Protein AF-A0AAD4SHT7-F1 (afdb_monomer_lite)

Structure (mmCIF, N/CA/C/O backbone):
data_AF-A0AAD4SHT7-F1
#
_entry.id   AF-A0AAD4SHT7-F1
#
loop_
_atom_site.group_PDB
_atom_site.id
_atom_site.type_symbol
_atom_site.label_atom_id
_atom_site.label_alt_id
_atom_site.label_comp_id
_atom_site.label_asym_id
_atom_site.label_entity_id
_atom_site.label_seq_id
_atom_site.pdbx_PDB_ins_code
_atom_site.Cartn_x
_atom_site.Cartn_y
_atom_site.Cartn_z
_atom_site.occupancy
_atom_site.B_iso_or_equiv
_atom_site.auth_seq_id
_atom_site.auth_comp_id
_atom_site.auth_asym_id
_atom_site.auth_atom_id
_atom_site.pdbx_PDB_model_num
ATOM 1 N N . MET A 1 1 ? -11.315 -8.810 44.750 1.00 39.34 1 MET A N 1
ATOM 2 C CA . MET A 1 1 ? -10.028 -8.262 44.264 1.00 39.34 1 MET A CA 1
ATOM 3 C C . MET A 1 1 ? -10.083 -8.070 42.751 1.00 39.34 1 MET A C 1
ATOM 5 O O . MET A 1 1 ? -9.411 -8.763 42.006 1.00 39.34 1 MET A O 1
ATOM 9 N N . GLY A 1 2 ? -10.905 -7.132 42.293 1.00 48.38 2 GLY A N 1
ATOM 10 C CA . GLY A 1 2 ? -10.933 -6.658 40.911 1.00 48.38 2 GLY A CA 1
ATOM 11 C C . GLY A 1 2 ? -11.337 -5.190 40.964 1.00 48.38 2 GLY A C 1
ATOM 12 O O . GLY A 1 2 ? -12.221 -4.884 41.760 1.00 48.38 2 GLY A O 1
ATOM 13 N N . SER A 1 3 ? -10.617 -4.312 40.252 1.00 51.31 3 SER A N 1
ATOM 14 C CA . SER A 1 3 ? -11.036 -2.949 39.837 1.00 51.31 3 SER A CA 1
ATOM 15 C C . SER A 1 3 ? -9.845 -2.010 39.543 1.00 51.31 3 SER A C 1
ATOM 17 O O . SER A 1 3 ? -9.963 -1.110 38.723 1.00 51.31 3 SER A O 1
ATOM 19 N N . LEU A 1 4 ? -8.647 -2.236 40.100 1.00 44.72 4 LEU A N 1
ATOM 20 C CA . LEU A 1 4 ? -7.513 -1.321 39.849 1.00 44.72 4 LEU A CA 1
ATOM 21 C C . LEU A 1 4 ? -6.969 -1.376 38.408 1.00 44.72 4 LEU A C 1
ATOM 23 O O . LEU A 1 4 ? -6.531 -0.357 37.891 1.00 44.72 4 LEU A O 1
ATOM 27 N N . GLY A 1 5 ? -7.036 -2.532 37.739 1.00 42.47 5 GLY A N 1
ATOM 28 C CA . GLY A 1 5 ? -6.593 -2.668 36.345 1.00 42.47 5 GLY A CA 1
ATOM 29 C C . GLY A 1 5 ? -7.565 -2.098 35.304 1.00 42.47 5 GLY A C 1
ATOM 30 O O . GLY A 1 5 ? -7.115 -1.678 34.247 1.00 42.47 5 GLY A O 1
ATOM 31 N N . SER A 1 6 ? -8.875 -2.055 35.592 1.00 51.97 6 SER A N 1
ATOM 32 C CA . SER A 1 6 ? -9.892 -1.592 34.630 1.00 51.97 6 SER A CA 1
ATOM 33 C C . SER A 1 6 ? -10.104 -0.077 34.644 1.00 51.97 6 SER A C 1
ATOM 35 O O . SER A 1 6 ? -10.558 0.484 33.655 1.00 51.97 6 SER A O 1
ATOM 37 N N . LEU A 1 7 ? -9.798 0.590 35.762 1.00 48.97 7 LEU A N 1
ATOM 38 C CA . LEU A 1 7 ? -9.876 2.051 35.866 1.00 48.97 7 LEU A CA 1
ATOM 39 C C . LEU A 1 7 ? -8.709 2.720 35.121 1.00 48.97 7 LEU A C 1
ATOM 41 O O . LEU A 1 7 ? -8.927 3.642 34.347 1.00 48.97 7 LEU A O 1
ATOM 45 N N . VAL A 1 8 ? -7.490 2.183 35.264 1.00 56.62 8 VAL A N 1
ATOM 46 C CA . VAL A 1 8 ? -6.286 2.714 34.597 1.00 56.62 8 VAL A CA 1
ATOM 47 C C . VAL A 1 8 ? -6.359 2.575 33.070 1.00 56.62 8 VAL A C 1
ATOM 49 O O . VAL A 1 8 ? -5.859 3.440 32.356 1.00 56.62 8 VAL A O 1
ATOM 52 N N . SER A 1 9 ? -6.991 1.515 32.552 1.00 60.88 9 SER A N 1
ATOM 53 C CA . SER A 1 9 ? -7.184 1.344 31.105 1.00 60.88 9 SER A CA 1
ATOM 54 C C . SER A 1 9 ? -8.209 2.322 30.524 1.00 60.88 9 SER A C 1
ATOM 56 O O . SER A 1 9 ? -8.015 2.799 29.411 1.00 60.88 9 SER A O 1
ATOM 58 N N . CYS A 1 10 ? -9.267 2.649 31.277 1.00 64.12 10 CYS A N 1
ATOM 59 C CA . CYS A 1 10 ? -10.308 3.588 30.845 1.00 64.12 10 CYS A CA 1
ATOM 60 C C . CYS A 1 10 ? -9.739 5.005 30.668 1.00 64.12 10 CYS A C 1
ATOM 62 O O . CYS A 1 10 ? -9.945 5.628 29.629 1.00 64.12 10 CYS A O 1
ATOM 64 N N . ASP A 1 11 ? -8.924 5.461 31.625 1.00 79.56 11 ASP A N 1
ATOM 65 C CA . ASP A 1 11 ? -8.291 6.785 31.571 1.00 79.56 11 ASP A CA 1
ATOM 66 C C . ASP A 1 11 ? -7.314 6.914 30.384 1.00 79.56 11 ASP A C 1
ATOM 68 O O . ASP A 1 11 ? -7.212 7.966 29.755 1.00 79.56 11 ASP A O 1
ATOM 72 N N . GLN A 1 12 ? -6.596 5.839 30.036 1.00 84.88 12 GLN A N 1
ATOM 73 C CA . GLN A 1 12 ? -5.656 5.845 28.908 1.00 84.88 12 GLN A CA 1
ATOM 74 C C . GLN A 1 12 ? -6.358 5.906 27.546 1.00 84.88 12 GLN A C 1
ATOM 76 O O . GLN A 1 12 ? -5.878 6.599 26.646 1.00 84.88 12 GLN A O 1
ATOM 81 N N . GLU A 1 13 ? -7.482 5.203 27.384 1.00 90.44 13 GLU A N 1
ATOM 82 C CA . GLU A 1 13 ? -8.284 5.264 26.157 1.00 90.44 13 GLU A CA 1
ATOM 83 C C . GLU A 1 13 ? -8.915 6.645 25.966 1.00 90.44 13 GLU A C 1
ATOM 85 O O . GLU A 1 13 ? -8.885 7.186 24.860 1.00 90.44 13 GLU A O 1
ATOM 90 N N . GLU A 1 14 ? -9.422 7.256 27.038 1.00 91.50 14 GLU A N 1
ATOM 91 C CA . GLU A 1 14 ? -9.974 8.611 26.988 1.00 91.50 14 GLU A CA 1
ATOM 92 C C . GLU A 1 14 ? -8.910 9.647 26.607 1.00 91.50 14 GLU A C 1
ATOM 94 O O . GLU A 1 14 ? -9.145 10.468 25.717 1.00 91.50 14 GLU A O 1
ATOM 99 N N . VAL A 1 15 ? -7.713 9.570 27.199 1.00 94.31 15 VAL A N 1
ATOM 100 C CA . VAL A 1 15 ? -6.584 10.447 26.845 1.00 94.31 15 VAL A CA 1
ATOM 101 C C . VAL A 1 15 ? -6.160 10.252 25.387 1.00 94.31 15 VAL A C 1
ATOM 103 O O . VAL A 1 15 ? -5.910 11.231 24.682 1.00 94.31 15 VAL A O 1
ATOM 106 N N . LEU A 1 16 ? -6.108 9.008 24.900 1.00 95.75 16 LEU A N 1
ATOM 107 C CA . LEU A 1 16 ? -5.825 8.710 23.495 1.00 95.75 16 LEU A CA 1
ATOM 108 C C . LEU A 1 16 ? -6.863 9.358 22.568 1.00 95.75 16 LEU A C 1
ATOM 110 O O . LEU A 1 16 ? -6.493 10.059 21.625 1.00 95.75 16 LEU A O 1
ATOM 114 N N . ILE A 1 17 ? -8.152 9.149 22.843 1.00 96.50 17 ILE A N 1
ATOM 115 C CA . ILE A 1 17 ? -9.249 9.705 22.043 1.00 96.50 17 ILE A CA 1
ATOM 116 C C . ILE A 1 17 ? -9.194 11.234 22.050 1.00 96.50 17 ILE A C 1
ATOM 118 O O . ILE A 1 17 ? -9.346 11.848 20.992 1.00 96.50 17 ILE A O 1
ATOM 122 N N . GLN A 1 18 ? -8.950 11.847 23.210 1.00 96.44 18 GLN A N 1
ATOM 123 C CA . GLN A 1 18 ? -8.835 13.295 23.346 1.00 96.44 18 GLN A CA 1
ATOM 124 C C . GLN A 1 18 ? -7.686 13.841 22.490 1.00 96.44 18 GLN A C 1
ATOM 126 O O . GLN A 1 18 ? -7.907 14.740 21.678 1.00 96.44 18 GLN A O 1
ATOM 131 N N . ASN A 1 19 ? -6.496 13.238 22.580 1.00 97.44 19 ASN A N 1
ATOM 132 C CA . ASN A 1 19 ? -5.338 13.628 21.773 1.00 97.44 19 ASN A CA 1
ATOM 133 C C . ASN A 1 19 ? -5.617 13.503 20.268 1.00 97.44 19 ASN A C 1
ATOM 135 O O . ASN A 1 19 ? -5.292 14.406 19.499 1.00 97.44 19 ASN A O 1
ATOM 139 N N . VAL A 1 20 ? -6.242 12.403 19.835 1.00 97.81 20 VAL A N 1
ATOM 140 C CA . VAL A 1 20 ? -6.610 12.197 18.426 1.00 97.81 20 VAL A CA 1
ATOM 141 C C . VAL A 1 20 ? -7.616 13.250 17.956 1.00 97.81 20 VAL A C 1
ATOM 143 O O . VAL A 1 20 ? -7.463 13.788 16.860 1.00 97.81 20 VAL A O 1
ATOM 146 N N . CYS A 1 21 ? -8.620 13.578 18.775 1.00 97.81 21 CYS A N 1
ATOM 147 C CA . CYS A 1 21 ? -9.600 14.613 18.446 1.00 97.81 21 CYS A CA 1
ATOM 148 C C . CYS A 1 21 ? -8.941 15.991 18.309 1.00 97.81 21 CYS A C 1
ATOM 150 O O . CYS A 1 21 ? -9.197 16.683 17.330 1.00 97.81 21 CYS A O 1
ATOM 152 N N . GLU A 1 22 ? -8.053 16.360 19.233 1.00 98.06 22 GLU A N 1
ATOM 153 C CA . GLU A 1 22 ? -7.317 17.628 19.171 1.00 98.06 22 GLU A CA 1
ATOM 154 C C . GLU A 1 22 ? -6.414 17.713 17.936 1.00 98.06 22 GLU A C 1
ATOM 156 O O . GLU A 1 22 ? -6.325 18.758 17.290 1.00 98.06 22 GLU A O 1
ATOM 161 N N . ILE A 1 23 ? -5.737 16.620 17.577 1.00 98.38 23 ILE A N 1
ATOM 162 C CA . ILE A 1 23 ? -4.912 16.577 16.366 1.00 98.38 23 ILE A CA 1
ATOM 163 C C . ILE A 1 23 ? -5.786 16.720 15.117 1.00 98.38 23 ILE A C 1
ATOM 165 O O . ILE A 1 23 ? -5.445 17.504 14.233 1.00 98.38 23 ILE A O 1
ATOM 169 N N . TYR A 1 24 ? -6.919 16.015 15.056 1.00 98.19 24 TYR A N 1
ATOM 170 C CA . TYR A 1 24 ? -7.876 16.151 13.959 1.00 98.19 24 TYR A CA 1
ATOM 171 C C . TYR A 1 24 ? -8.396 17.588 13.830 1.00 98.19 24 TYR A C 1
ATOM 173 O O . TYR A 1 24 ? -8.407 18.123 12.722 1.00 98.19 24 TYR A O 1
ATOM 181 N N . ASP A 1 25 ? -8.784 18.227 14.937 1.00 97.88 25 ASP A N 1
ATOM 182 C CA . ASP A 1 25 ? -9.291 19.600 14.917 1.00 97.88 25 ASP A CA 1
ATOM 183 C C . ASP A 1 25 ? -8.232 20.546 14.328 1.00 97.88 25 ASP A C 1
ATOM 185 O O . ASP A 1 25 ? -8.538 21.304 13.409 1.00 97.88 25 ASP A O 1
ATOM 189 N N . ASN A 1 26 ? -6.966 20.418 14.740 1.00 97.88 26 ASN A N 1
ATOM 190 C CA . ASN A 1 26 ? -5.862 21.200 14.173 1.00 97.88 26 ASN A CA 1
ATOM 191 C C . ASN A 1 26 ? -5.644 20.915 12.676 1.00 97.88 26 ASN A C 1
ATOM 193 O O . ASN A 1 26 ? -5.612 21.852 11.878 1.00 97.88 26 ASN A O 1
ATOM 197 N N . LEU A 1 27 ? -5.550 19.640 12.276 1.00 97.62 27 LEU A N 1
ATOM 198 C CA . LEU A 1 27 ? -5.386 19.241 10.871 1.00 97.62 27 LEU A CA 1
ATOM 199 C C . LEU A 1 27 ? -6.518 19.781 9.989 1.00 97.62 27 LEU A C 1
ATOM 201 O O . LEU A 1 27 ? -6.268 20.247 8.882 1.00 97.62 27 LEU A O 1
ATOM 205 N N . SER A 1 28 ? -7.754 19.774 10.493 1.00 95.75 28 SER A N 1
ATOM 206 C CA . SER A 1 28 ? -8.933 20.227 9.749 1.00 95.75 28 SER A CA 1
ATOM 207 C C . SER A 1 28 ? -8.964 21.734 9.467 1.00 95.75 28 SER A C 1
ATOM 209 O O . SER A 1 28 ? -9.736 22.178 8.619 1.00 95.75 28 SER A O 1
ATOM 211 N N . THR A 1 29 ? -8.127 22.521 10.152 1.00 95.88 29 THR A N 1
ATOM 212 C CA . THR A 1 29 ? -7.999 23.972 9.926 1.00 95.88 29 THR A CA 1
ATOM 213 C C . THR A 1 29 ? -6.908 24.339 8.922 1.00 95.88 29 THR A C 1
ATOM 215 O O . THR A 1 29 ? -6.833 25.493 8.494 1.00 95.88 29 THR A O 1
ATOM 218 N N . LEU A 1 30 ? -6.060 23.381 8.533 1.00 96.56 30 LEU A N 1
ATOM 219 C CA . LEU A 1 30 ? -4.978 23.628 7.590 1.00 96.56 30 LEU A CA 1
ATOM 220 C C . LEU A 1 30 ? -5.528 23.849 6.179 1.00 96.56 30 LEU A C 1
ATOM 222 O O . LEU A 1 30 ? -6.399 23.127 5.704 1.00 96.56 30 LEU A O 1
ATOM 226 N N . GLN A 1 31 ? -4.966 24.831 5.474 1.00 94.75 31 GLN A N 1
ATOM 227 C CA . GLN A 1 31 ? -5.324 25.108 4.077 1.00 94.75 31 GLN A CA 1
ATOM 228 C C . GLN A 1 31 ? -4.724 24.098 3.087 1.00 94.75 31 GLN A C 1
ATOM 230 O O . GLN A 1 31 ? -5.140 24.045 1.933 1.00 94.75 31 GLN A O 1
ATOM 235 N N . SER A 1 32 ? -3.701 23.351 3.506 1.00 96.44 32 SER A N 1
ATOM 236 C CA . SER A 1 32 ? -2.955 22.411 2.673 1.00 96.44 32 SER A CA 1
ATOM 237 C C . SER A 1 32 ? -2.320 21.335 3.547 1.00 96.44 32 SER A C 1
ATOM 239 O O . SER A 1 32 ? -1.770 21.649 4.601 1.00 96.44 32 SER A O 1
ATOM 241 N N . LEU A 1 33 ? -2.328 20.093 3.059 1.00 97.69 33 LEU A N 1
ATOM 242 C CA . LEU A 1 33 ? -1.645 18.946 3.670 1.00 97.69 33 LEU A CA 1
ATOM 243 C C . LEU A 1 33 ? -0.294 18.627 3.008 1.00 97.69 33 LEU A C 1
ATOM 245 O O . LEU A 1 33 ? 0.301 17.588 3.274 1.00 97.69 33 LEU A O 1
ATOM 249 N N . LYS A 1 34 ? 0.204 19.504 2.125 1.00 97.38 34 LYS A N 1
ATOM 250 C CA . LYS A 1 34 ? 1.547 19.359 1.543 1.00 97.38 34 LYS A CA 1
ATOM 251 C C . LYS A 1 34 ? 2.626 19.378 2.637 1.00 97.38 34 LYS A C 1
ATOM 253 O O . LYS A 1 34 ? 2.456 20.118 3.613 1.00 97.38 34 LYS A O 1
ATOM 258 N N . PRO A 1 35 ? 3.752 18.664 2.438 1.00 96.75 35 PRO A N 1
ATOM 259 C CA . PRO A 1 35 ? 4.844 18.621 3.407 1.00 96.75 35 PRO A CA 1
ATOM 260 C C . PRO A 1 35 ? 5.276 20.015 3.858 1.00 96.75 35 PRO A C 1
ATOM 262 O O . PRO A 1 35 ? 5.550 20.904 3.046 1.00 96.75 35 PRO A O 1
ATOM 265 N N . SER A 1 36 ? 5.282 20.213 5.170 1.00 96.81 36 SER A N 1
ATOM 266 C CA . SER A 1 36 ? 5.664 21.458 5.831 1.00 96.81 36 SER A CA 1
ATOM 267 C C . SER A 1 36 ? 5.863 21.183 7.314 1.00 96.81 36 SER A C 1
ATOM 269 O O . SER A 1 36 ? 5.285 20.245 7.851 1.00 96.81 36 SER A O 1
ATOM 271 N N . LYS A 1 37 ? 6.613 22.040 8.013 1.00 96.00 37 LYS A N 1
ATOM 272 C CA . LYS A 1 37 ? 6.914 21.827 9.439 1.00 96.00 37 LYS A CA 1
ATOM 273 C C . LYS A 1 37 ? 5.667 21.580 10.295 1.00 96.00 37 LYS A C 1
ATOM 275 O O . LYS A 1 37 ? 5.707 20.719 11.168 1.00 96.00 37 LYS A O 1
ATOM 280 N N . ASP A 1 38 ? 4.583 22.311 10.041 1.00 95.94 38 ASP A N 1
ATOM 281 C CA . ASP A 1 38 ? 3.355 22.212 10.835 1.00 95.94 38 ASP A CA 1
ATOM 282 C C . ASP A 1 38 ? 2.575 20.928 10.518 1.00 95.94 38 ASP A C 1
ATOM 284 O O . ASP A 1 38 ? 2.149 20.219 11.433 1.00 95.94 38 ASP A O 1
ATOM 288 N N . VAL A 1 39 ? 2.445 20.593 9.229 1.00 97.31 39 VAL A N 1
ATOM 289 C CA . VAL A 1 39 ? 1.823 19.342 8.763 1.00 97.31 39 VAL A CA 1
ATOM 290 C C . VAL A 1 39 ? 2.598 18.136 9.297 1.00 97.31 39 VAL A C 1
ATOM 292 O O . VAL A 1 39 ? 2.018 17.256 9.935 1.00 97.31 39 VAL A O 1
ATOM 295 N N . ASP A 1 40 ? 3.918 18.135 9.111 1.00 96.38 40 ASP A N 1
ATOM 296 C CA . ASP A 1 40 ? 4.807 17.046 9.506 1.00 96.38 40 ASP A CA 1
ATOM 297 C C . ASP A 1 40 ? 4.774 16.844 11.027 1.00 96.38 40 ASP A C 1
ATOM 299 O O . ASP A 1 40 ? 4.727 15.709 11.508 1.00 96.38 40 ASP A O 1
ATOM 303 N N . ALA A 1 41 ? 4.738 17.933 11.807 1.00 97.38 41 ALA A N 1
ATOM 304 C CA . ALA A 1 41 ? 4.632 17.867 13.260 1.00 97.38 41 ALA A CA 1
ATOM 305 C C . ALA A 1 41 ? 3.295 17.265 13.721 1.00 97.38 41 ALA A C 1
ATOM 307 O O . ALA A 1 41 ? 3.282 16.450 14.647 1.00 97.38 41 ALA A O 1
ATOM 308 N N . LEU A 1 42 ? 2.174 17.628 13.090 1.00 98.25 42 LEU A N 1
ATOM 309 C CA . LEU A 1 42 ? 0.853 17.100 13.443 1.00 98.25 42 LEU A CA 1
ATOM 310 C C . LEU A 1 42 ? 0.715 15.614 13.099 1.00 98.25 42 LEU A C 1
ATOM 312 O O . LEU A 1 42 ? 0.287 14.839 13.957 1.00 98.25 42 LEU A O 1
ATOM 316 N N . PHE A 1 43 ? 1.133 15.191 11.904 1.00 97.69 43 PHE A N 1
ATOM 317 C CA . PHE A 1 43 ? 1.102 13.772 11.535 1.00 97.69 43 PHE A CA 1
ATOM 318 C C . PHE A 1 43 ? 2.101 12.941 12.343 1.00 97.69 43 PHE A C 1
ATOM 320 O O . PHE A 1 43 ? 1.756 11.848 12.789 1.00 97.69 43 PHE A O 1
ATOM 327 N N . THR A 1 44 ? 3.291 13.472 12.642 1.00 96.69 44 THR A N 1
ATOM 328 C CA . THR A 1 44 ? 4.241 12.803 13.547 1.00 96.69 44 THR A CA 1
ATOM 329 C C . THR A 1 44 ? 3.625 12.600 14.928 1.00 96.69 44 THR A C 1
ATOM 331 O O . THR A 1 44 ? 3.686 11.498 15.473 1.00 96.69 44 THR A O 1
ATOM 334 N N . ARG A 1 45 ? 2.975 13.629 15.490 1.00 97.69 45 ARG A N 1
ATOM 335 C CA . ARG A 1 45 ? 2.249 13.498 16.760 1.00 97.69 45 ARG A CA 1
ATOM 336 C C . ARG A 1 45 ? 1.156 12.439 16.669 1.00 97.69 45 ARG A C 1
ATOM 338 O O . ARG A 1 45 ? 1.068 11.616 17.574 1.00 97.69 45 ARG A O 1
ATOM 345 N N . LEU A 1 46 ? 0.378 12.419 15.586 1.00 97.88 46 LEU A N 1
ATOM 346 C CA . LEU A 1 46 ? -0.686 11.435 15.394 1.00 97.88 46 LEU A CA 1
ATOM 347 C C . LEU A 1 46 ? -0.152 10.001 15.377 1.00 97.88 46 LEU A C 1
ATOM 349 O O . LEU A 1 46 ? -0.667 9.144 16.097 1.00 97.88 46 LEU A O 1
ATOM 353 N N . VAL A 1 47 ? 0.898 9.748 14.594 1.00 95.69 47 VAL A N 1
ATOM 354 C CA . VAL A 1 47 ? 1.539 8.431 14.505 1.00 95.69 47 VAL A CA 1
ATOM 355 C C . VAL A 1 47 ? 2.068 8.011 15.873 1.00 95.69 47 VAL A C 1
ATOM 357 O O . VAL A 1 47 ? 1.751 6.919 16.337 1.00 95.69 47 VAL A O 1
ATOM 360 N N . LEU A 1 48 ? 2.795 8.890 16.569 1.00 95.44 48 LEU A N 1
ATOM 361 C CA . LEU A 1 48 ? 3.327 8.603 17.905 1.00 95.44 48 LEU A CA 1
ATOM 362 C C . LEU A 1 48 ? 2.226 8.375 18.949 1.00 95.44 48 LEU A C 1
ATOM 364 O O . LEU A 1 48 ? 2.413 7.577 19.861 1.00 95.44 48 LEU A O 1
ATOM 368 N N . THR A 1 49 ? 1.077 9.039 18.814 1.00 95.94 49 THR A N 1
ATOM 369 C CA . THR A 1 49 ? -0.106 8.801 19.650 1.00 95.94 49 THR A CA 1
ATOM 370 C C . THR A 1 49 ? -0.724 7.420 19.388 1.00 95.94 49 THR A C 1
ATOM 372 O O . THR A 1 49 ? -1.173 6.774 20.330 1.00 95.94 49 THR A O 1
ATOM 375 N N . CYS A 1 50 ? -0.710 6.932 18.144 1.00 95.00 50 CYS A N 1
ATOM 376 C CA . CYS A 1 50 ? -1.352 5.667 17.757 1.00 95.00 50 CYS A CA 1
ATOM 377 C C . CYS A 1 50 ? -0.424 4.436 17.782 1.00 95.00 50 CYS A C 1
ATOM 379 O O . CYS A 1 50 ? -0.898 3.306 17.664 1.00 95.00 50 CYS A O 1
ATOM 381 N N . MET A 1 51 ? 0.892 4.639 17.877 1.00 92.00 51 MET A N 1
ATOM 382 C CA . MET A 1 51 ? 1.906 3.582 17.796 1.00 92.00 51 MET A CA 1
ATOM 383 C C . MET A 1 51 ? 1.982 2.670 19.039 1.00 92.00 51 MET A C 1
ATOM 385 O O . MET A 1 51 ? 2.159 1.458 18.862 1.00 92.00 51 MET A O 1
ATOM 389 N N . PRO A 1 52 ? 1.854 3.167 20.287 1.00 90.62 52 PRO A N 1
ATOM 390 C CA . PRO A 1 52 ? 1.875 2.303 21.462 1.00 90.62 52 PRO A CA 1
ATOM 391 C C . PRO A 1 52 ? 0.761 1.243 21.424 1.00 90.62 52 PRO A C 1
ATOM 393 O O . PRO A 1 52 ? -0.343 1.532 20.951 1.00 90.62 52 PRO A O 1
ATOM 396 N N . PRO A 1 53 ? 1.006 0.021 21.935 1.00 86.81 53 PRO A N 1
ATOM 397 C CA . PRO A 1 53 ? -0.050 -0.970 22.104 1.00 86.81 53 PRO A CA 1
ATOM 398 C C . PRO A 1 53 ? -1.193 -0.392 22.939 1.00 86.81 53 PRO A C 1
ATOM 400 O O . PRO A 1 53 ? -0.968 0.166 24.011 1.00 86.81 53 PRO A O 1
ATOM 403 N N . SER A 1 54 ? -2.419 -0.534 22.445 1.00 87.25 54 SER A N 1
ATOM 404 C CA . SER A 1 54 ? -3.615 -0.019 23.101 1.00 87.25 54 SER A CA 1
ATOM 405 C C . SER A 1 54 ? -4.733 -1.057 23.002 1.00 87.25 54 SER A C 1
ATOM 407 O O . SER A 1 54 ? -4.928 -1.603 21.912 1.00 87.25 54 SER A O 1
ATOM 409 N N . PRO A 1 55 ? -5.463 -1.335 24.100 1.00 88.19 55 PRO A N 1
ATOM 410 C CA . PRO A 1 55 ? -6.603 -2.250 24.089 1.00 88.19 55 PRO A CA 1
ATOM 411 C C . PRO A 1 55 ? -7.845 -1.660 23.401 1.00 88.19 55 PRO A C 1
ATOM 413 O O . PRO A 1 55 ? -8.843 -2.366 23.263 1.00 88.19 55 PRO A O 1
ATOM 416 N N . ILE A 1 56 ? -7.777 -0.397 22.959 1.00 92.75 56 ILE A N 1
ATOM 417 C CA . ILE A 1 56 ? -8.894 0.319 22.355 1.00 92.75 56 ILE A CA 1
ATOM 418 C C . ILE A 1 56 ? -9.462 -0.434 21.151 1.00 92.75 56 ILE A C 1
ATOM 420 O O . ILE A 1 56 ? -8.770 -0.742 20.176 1.00 92.75 56 ILE A O 1
ATOM 424 N N . ASP A 1 57 ? -10.769 -0.662 21.191 1.00 92.06 57 ASP A N 1
ATOM 425 C CA . ASP A 1 57 ? -11.516 -1.135 20.038 1.00 92.06 57 ASP A CA 1
ATOM 426 C C . ASP A 1 57 ? -12.080 0.070 19.283 1.00 92.06 57 ASP A C 1
ATOM 428 O O . ASP A 1 57 ? -13.165 0.582 19.582 1.00 92.06 57 ASP A O 1
ATOM 432 N N . VAL A 1 58 ? -11.333 0.531 18.275 1.00 92.69 58 VAL A N 1
ATOM 433 C CA . VAL A 1 58 ? -11.729 1.709 17.495 1.00 92.69 58 VAL A CA 1
ATOM 434 C C . VAL A 1 58 ? -13.036 1.508 16.718 1.00 92.69 58 VAL A C 1
ATOM 436 O O . VAL A 1 58 ? -13.591 2.482 16.219 1.00 92.69 58 VAL A O 1
ATOM 439 N N . THR A 1 59 ? -13.555 0.280 16.602 1.00 88.31 59 THR A N 1
ATOM 440 C CA . THR A 1 59 ? -14.843 -0.009 15.946 1.00 88.31 59 THR A CA 1
ATOM 441 C C . THR A 1 59 ? -16.040 0.244 16.867 1.00 88.31 59 THR A C 1
ATOM 443 O O . THR A 1 59 ? -17.146 0.497 16.391 1.00 88.31 59 THR A O 1
ATOM 446 N N . LYS A 1 60 ? -15.816 0.277 18.187 1.00 91.62 60 LYS A N 1
ATOM 447 C CA . LYS A 1 60 ? -16.852 0.488 19.213 1.00 91.62 60 LYS A CA 1
ATOM 448 C C . LYS A 1 60 ? -16.900 1.916 19.758 1.00 91.62 60 LYS A C 1
ATOM 450 O O . LYS A 1 60 ? -17.616 2.186 20.720 1.00 91.62 60 LYS A O 1
ATOM 455 N N . LEU A 1 61 ? -16.157 2.839 19.148 1.00 93.06 61 LEU A N 1
ATOM 456 C CA . LEU A 1 61 ? -16.115 4.234 19.583 1.00 93.06 61 LEU A CA 1
ATOM 457 C C . LEU A 1 61 ? -17.480 4.927 19.441 1.00 93.06 61 LEU A C 1
ATOM 459 O O . LEU A 1 61 ? -18.250 4.596 18.533 1.00 93.06 61 LEU A O 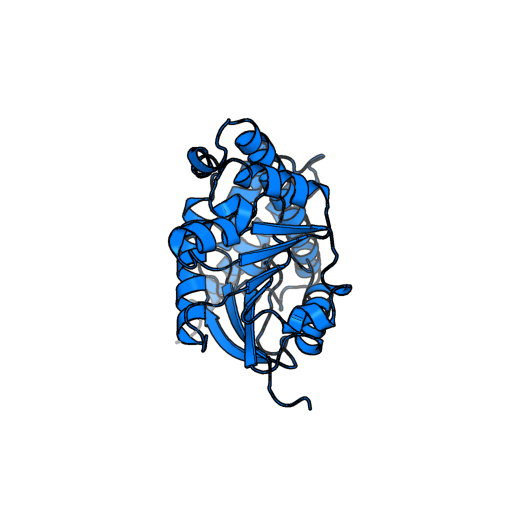1
ATOM 463 N N . PRO A 1 62 ? -17.768 5.948 20.272 1.00 94.06 62 PRO A N 1
ATOM 464 C CA . PRO A 1 62 ? -18.973 6.759 20.133 1.00 94.06 62 PRO A CA 1
ATOM 465 C C . PRO A 1 62 ? -19.093 7.378 18.734 1.00 94.06 62 PRO A C 1
ATOM 467 O O . PRO A 1 62 ? -18.092 7.763 18.128 1.00 94.06 62 PRO A O 1
ATOM 470 N N . GLY A 1 63 ? -20.324 7.563 18.246 1.00 94.81 63 GLY A N 1
ATOM 471 C CA . GLY A 1 63 ? -20.587 8.011 16.869 1.00 94.81 63 GLY A CA 1
ATOM 472 C C . GLY A 1 63 ? -19.862 9.301 16.459 1.00 94.81 63 GLY A C 1
ATOM 473 O O . GLY A 1 63 ? -19.375 9.403 15.334 1.00 94.81 63 GLY A O 1
ATOM 474 N N . ARG A 1 64 ? -19.694 10.261 17.385 1.00 95.06 64 ARG A N 1
ATOM 475 C CA . ARG A 1 64 ? -18.887 11.474 17.144 1.00 95.06 64 ARG A CA 1
ATOM 476 C C . ARG A 1 64 ? -17.435 11.129 16.793 1.00 95.06 64 ARG A C 1
ATOM 478 O O . ARG A 1 64 ? -16.897 11.663 15.827 1.00 95.06 64 ARG A O 1
ATOM 485 N N . VAL A 1 65 ? -16.816 10.238 17.565 1.00 96.06 65 VAL A N 1
ATOM 486 C CA . VAL A 1 65 ? -15.413 9.840 17.394 1.00 96.06 65 VAL A CA 1
ATOM 487 C C . VAL A 1 65 ? -15.249 8.958 16.153 1.00 96.06 65 VAL A C 1
ATOM 489 O O . VAL A 1 65 ? -14.269 9.114 15.434 1.00 96.06 65 VAL A O 1
ATOM 492 N N . GLN A 1 66 ? -16.236 8.122 15.813 1.00 95.94 66 GLN A N 1
ATOM 493 C CA . GLN A 1 66 ? -16.248 7.396 14.531 1.00 95.94 66 GLN A CA 1
ATOM 494 C C . GLN A 1 66 ? -16.253 8.336 13.320 1.00 95.94 66 GLN A C 1
ATOM 496 O O . GLN A 1 66 ? -15.554 8.099 12.330 1.00 95.94 66 GLN A O 1
ATOM 501 N N . GLY A 1 67 ? -17.014 9.432 13.403 1.00 96.00 67 GLY A N 1
ATOM 502 C CA . GLY A 1 67 ? -17.015 10.475 12.380 1.00 96.00 67 GLY A CA 1
ATOM 503 C C . GLY A 1 67 ? -15.649 11.150 12.234 1.00 96.00 67 GLY A C 1
ATOM 504 O O . GLY A 1 67 ? -15.186 11.350 11.112 1.00 96.00 67 GLY A O 1
ATOM 505 N N . ILE A 1 68 ? -14.984 11.454 13.355 1.00 96.88 68 ILE A N 1
ATOM 506 C CA . ILE A 1 68 ? -13.616 11.999 13.373 1.00 96.88 68 ILE A CA 1
ATOM 507 C C . ILE A 1 68 ? -12.639 11.008 12.744 1.00 96.88 68 ILE A C 1
ATOM 509 O O . ILE A 1 68 ? -11.938 11.366 11.804 1.00 96.88 68 ILE A O 1
ATOM 513 N N . ARG A 1 69 ? -12.654 9.749 13.190 1.00 95.88 69 ARG A N 1
ATOM 514 C CA . ARG A 1 69 ? -11.815 8.673 12.655 1.00 95.88 69 ARG A CA 1
ATOM 515 C C . ARG A 1 69 ? -11.940 8.553 11.136 1.00 95.88 69 ARG A C 1
ATOM 517 O O . ARG A 1 69 ? -10.935 8.523 10.438 1.00 95.88 69 ARG A O 1
ATOM 524 N N . SER A 1 70 ? -13.166 8.529 10.617 1.00 95.12 70 SER A N 1
ATOM 525 C CA . SER A 1 70 ? -13.413 8.391 9.175 1.00 95.12 70 SER A CA 1
ATOM 526 C C . SER A 1 70 ? -12.829 9.554 8.367 1.00 95.12 70 SER A C 1
ATOM 528 O O . SER A 1 70 ? -12.306 9.355 7.274 1.00 95.12 70 SER A O 1
ATOM 530 N N . LYS A 1 71 ? -12.896 10.780 8.898 1.00 96.56 71 LYS A N 1
ATOM 531 C CA . LYS A 1 71 ? -12.283 11.952 8.259 1.00 96.56 71 LYS A CA 1
ATOM 532 C C . LYS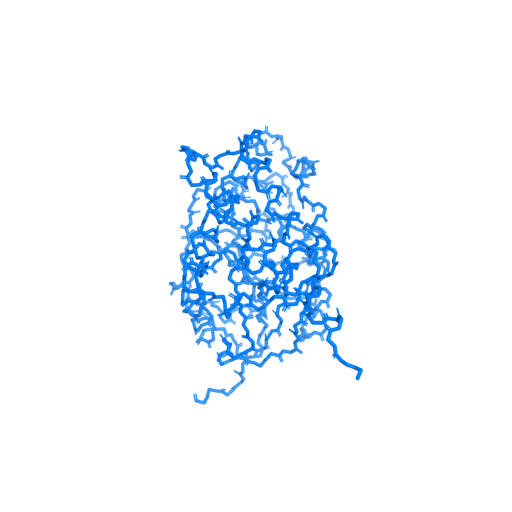 A 1 71 ? -10.765 11.940 8.396 1.00 96.56 71 LYS A C 1
ATOM 534 O O . LYS A 1 71 ? -10.077 12.284 7.444 1.00 96.56 71 LYS A O 1
ATOM 539 N N . LEU A 1 72 ? -10.253 11.513 9.546 1.00 96.81 72 LEU A N 1
ATOM 540 C CA . LEU A 1 72 ? -8.825 11.445 9.814 1.00 96.81 72 LEU A CA 1
ATOM 541 C C . LEU A 1 72 ? -8.114 10.458 8.885 1.00 96.81 72 LEU A C 1
ATOM 543 O O . LEU A 1 72 ? -7.108 10.831 8.302 1.00 96.81 72 LEU A O 1
ATOM 547 N N . ILE A 1 73 ? -8.689 9.274 8.644 1.00 96.12 73 ILE A N 1
ATOM 548 C CA . ILE A 1 73 ? -8.157 8.303 7.669 1.00 96.12 73 ILE A CA 1
ATOM 549 C C . ILE A 1 73 ? -8.031 8.931 6.270 1.00 96.12 73 ILE A C 1
ATOM 551 O O . ILE A 1 73 ? -7.046 8.707 5.570 1.00 96.12 73 ILE A O 1
ATOM 555 N N . ARG A 1 74 ? -9.002 9.759 5.860 1.00 96.06 74 ARG A N 1
ATOM 556 C CA . ARG A 1 74 ? -8.939 10.470 4.572 1.00 96.06 74 ARG A CA 1
ATOM 557 C C . ARG A 1 74 ? -7.829 11.519 4.548 1.00 96.06 74 ARG A C 1
ATOM 559 O O . ARG A 1 74 ? -7.123 11.603 3.551 1.00 96.06 74 ARG A O 1
ATOM 566 N N . LEU A 1 75 ? -7.665 12.276 5.635 1.00 97.19 75 LEU A N 1
ATOM 567 C CA . LEU A 1 75 ? -6.569 13.242 5.774 1.00 97.19 75 LEU A CA 1
ATOM 568 C C . LEU A 1 75 ? -5.204 12.541 5.752 1.00 97.19 75 LEU A C 1
ATOM 570 O O . LEU A 1 75 ? -4.290 13.043 5.108 1.00 97.19 75 LEU A O 1
ATOM 574 N N . CYS A 1 76 ? -5.072 11.380 6.405 1.00 96.81 76 CYS A N 1
ATOM 575 C CA . CYS A 1 76 ? -3.868 10.550 6.341 1.00 96.81 76 CYS A CA 1
ATOM 576 C C . CYS A 1 76 ? -3.572 10.121 4.901 1.00 96.81 76 CYS A C 1
ATOM 578 O O . CYS A 1 76 ? -2.469 10.361 4.427 1.00 96.81 76 CYS A O 1
ATOM 580 N N . GLY A 1 77 ? -4.557 9.575 4.178 1.00 95.44 77 GLY A N 1
ATOM 581 C CA . GLY A 1 77 ? -4.359 9.159 2.786 1.00 95.44 77 GLY A CA 1
ATOM 582 C C . GLY A 1 77 ? -3.972 10.305 1.846 1.00 95.44 77 GLY A C 1
ATOM 583 O O . GLY A 1 77 ? -3.069 10.148 1.030 1.00 95.44 77 GLY A O 1
ATOM 584 N N . GLU A 1 78 ? -4.602 11.475 1.985 1.00 96.50 78 GLU A N 1
ATOM 585 C CA . GLU A 1 78 ? -4.247 12.660 1.194 1.00 96.50 78 GLU A CA 1
ATOM 586 C C . GLU A 1 78 ? -2.830 13.157 1.516 1.00 96.50 78 GLU A C 1
ATOM 588 O O . GLU A 1 78 ? -2.034 13.403 0.609 1.00 96.50 78 GLU A O 1
ATOM 593 N N . ALA A 1 79 ? -2.494 13.283 2.802 1.00 97.25 79 ALA A N 1
ATOM 594 C CA . ALA A 1 79 ? -1.178 13.746 3.227 1.00 97.25 79 ALA A CA 1
ATOM 595 C C . ALA A 1 79 ? -0.062 12.773 2.828 1.00 97.25 79 ALA A C 1
ATOM 597 O O . ALA A 1 79 ? 0.989 13.219 2.372 1.00 97.25 79 ALA A O 1
ATOM 598 N N . GLU A 1 80 ? -0.292 11.462 2.950 1.00 96.00 80 GLU A N 1
ATOM 599 C CA . GLU A 1 80 ? 0.644 10.428 2.499 1.00 96.00 80 GLU A CA 1
ATOM 600 C C . GLU A 1 80 ? 0.878 10.525 0.988 1.00 96.00 80 GLU A C 1
ATOM 602 O O . GLU A 1 80 ? 2.029 10.626 0.569 1.00 96.00 80 GLU A O 1
ATOM 607 N N . GLY A 1 81 ? -0.175 10.634 0.170 1.00 96.69 81 GLY A N 1
ATOM 608 C CA . GLY A 1 81 ? -0.024 10.804 -1.281 1.00 96.69 81 GLY A CA 1
ATOM 609 C C . GLY A 1 81 ? 0.726 12.087 -1.674 1.00 96.69 81 GLY A C 1
ATOM 610 O O . GLY A 1 81 ? 1.567 12.076 -2.578 1.00 96.69 81 GLY A O 1
ATOM 611 N N . LEU A 1 82 ? 0.485 13.201 -0.971 1.00 97.88 82 LEU 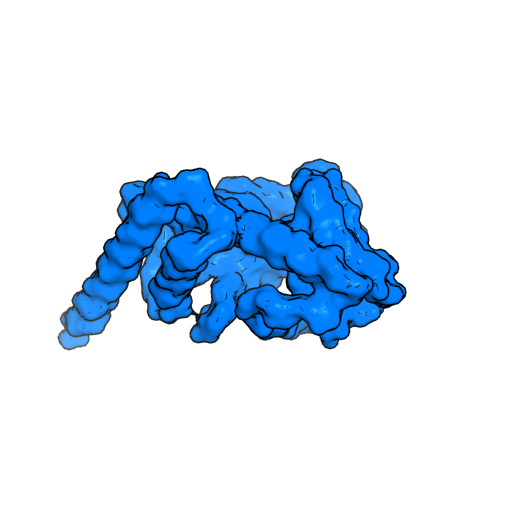A N 1
ATOM 612 C CA . LEU A 1 82 ? 1.215 14.460 -1.180 1.00 97.88 82 LEU A CA 1
ATOM 613 C C . LEU A 1 82 ? 2.686 14.360 -0.758 1.00 97.88 82 LEU A C 1
ATOM 615 O O . LEU A 1 82 ? 3.559 14.906 -1.440 1.00 97.88 82 LEU A O 1
ATOM 619 N N . LEU A 1 83 ? 2.964 13.675 0.351 1.00 97.94 83 LEU A N 1
ATOM 620 C CA . LEU A 1 83 ? 4.313 13.418 0.843 1.00 97.94 83 LEU A CA 1
ATOM 621 C C . LEU A 1 83 ? 5.092 12.545 -0.142 1.00 97.94 83 LEU A C 1
ATOM 623 O O . LEU A 1 83 ? 6.194 12.910 -0.551 1.00 97.94 83 LEU A O 1
ATOM 627 N N . GLU A 1 84 ? 4.505 11.431 -0.569 1.00 98.25 84 GLU A N 1
ATOM 628 C CA . GLU A 1 84 ? 5.094 10.529 -1.554 1.00 98.25 84 GLU A CA 1
ATOM 629 C C . GLU A 1 84 ? 5.346 11.252 -2.880 1.00 98.25 84 GLU A C 1
ATOM 631 O O . GLU A 1 84 ? 6.437 11.139 -3.436 1.00 98.25 84 GLU A O 1
ATOM 636 N N . SER A 1 85 ? 4.406 12.077 -3.353 1.00 98.38 85 SER A N 1
ATOM 637 C CA . SER A 1 85 ? 4.588 12.884 -4.568 1.00 98.38 85 SER A CA 1
ATOM 638 C C . SER A 1 85 ? 5.753 13.866 -4.440 1.00 98.38 85 SER A C 1
ATOM 640 O O . SER A 1 85 ? 6.575 13.986 -5.349 1.00 98.38 85 SER A O 1
ATOM 642 N N . HIS A 1 86 ? 5.847 14.563 -3.302 1.00 98.06 86 HIS A N 1
ATOM 643 C CA . HIS A 1 86 ? 6.927 15.509 -3.025 1.00 98.06 86 HIS A CA 1
ATOM 644 C C . HIS A 1 86 ? 8.297 14.824 -3.067 1.00 98.06 86 HIS A C 1
ATOM 646 O O . HIS A 1 86 ? 9.203 15.294 -3.758 1.00 98.06 86 HIS A O 1
ATOM 652 N N . PHE A 1 87 ? 8.440 13.698 -2.364 1.00 98.44 87 PHE A N 1
ATOM 653 C CA . PHE A 1 87 ? 9.699 12.960 -2.338 1.00 98.44 87 PHE A CA 1
ATOM 654 C C . PHE A 1 87 ? 10.001 12.277 -3.669 1.00 98.44 87 PHE A C 1
ATOM 656 O O . PHE A 1 87 ? 11.162 12.245 -4.061 1.00 98.44 87 PHE A O 1
ATOM 663 N N . SER A 1 88 ? 8.995 11.816 -4.410 1.00 98.31 88 SER A N 1
ATOM 664 C CA . SER A 1 88 ? 9.203 11.248 -5.747 1.00 98.31 88 SER A CA 1
ATOM 665 C C . SER A 1 88 ? 9.724 12.289 -6.730 1.00 98.31 88 SER A C 1
ATOM 667 O O . SER A 1 88 ? 10.662 12.019 -7.472 1.00 98.31 88 SER A O 1
ATOM 669 N N . ALA A 1 89 ? 9.179 13.509 -6.697 1.00 98.19 89 ALA A N 1
ATOM 670 C CA . ALA A 1 89 ? 9.672 14.613 -7.516 1.00 98.19 89 ALA A CA 1
ATOM 671 C C . ALA A 1 89 ? 11.103 15.026 -7.127 1.00 98.19 89 ALA A C 1
ATOM 673 O O . ALA A 1 89 ? 11.933 15.279 -7.999 1.00 98.19 89 ALA A O 1
ATOM 674 N N . LEU A 1 90 ? 11.408 15.063 -5.824 1.00 98.31 90 LEU A N 1
ATOM 675 C CA . LEU A 1 90 ? 12.757 15.337 -5.328 1.00 98.31 90 LEU A CA 1
ATOM 676 C C . LEU A 1 90 ? 13.752 14.260 -5.780 1.00 98.31 90 LEU A C 1
ATOM 678 O O . LEU A 1 90 ? 14.787 14.587 -6.357 1.00 98.31 90 LEU A O 1
ATOM 682 N N . LEU A 1 91 ? 13.438 12.986 -5.548 1.00 98.44 91 LEU A N 1
ATOM 683 C CA . LEU A 1 91 ? 14.279 11.851 -5.930 1.00 98.44 91 LEU A CA 1
ATOM 684 C C . LEU A 1 91 ? 14.464 11.788 -7.450 1.00 98.44 91 LEU A C 1
ATOM 686 O O . LEU A 1 91 ? 15.578 11.619 -7.935 1.00 98.44 91 LEU A O 1
ATOM 690 N N . GLY A 1 92 ? 13.390 12.018 -8.205 1.00 97.62 92 GLY A N 1
ATOM 691 C CA . GLY A 1 92 ? 13.400 12.071 -9.664 1.00 97.62 92 GLY A CA 1
ATOM 692 C C . GLY A 1 92 ? 14.241 13.200 -10.271 1.00 97.62 92 GLY A C 1
ATOM 693 O O . GLY A 1 92 ? 14.449 13.197 -11.480 1.00 97.62 92 GLY A O 1
ATOM 694 N N . SER A 1 93 ? 14.721 14.159 -9.467 1.00 97.38 93 SER A N 1
ATOM 695 C CA . SER A 1 93 ? 15.647 15.211 -9.915 1.00 97.38 93 SER A CA 1
ATOM 696 C C . SER A 1 93 ? 17.120 14.777 -9.940 1.00 97.38 93 SER A C 1
ATOM 698 O O . SER A 1 93 ? 17.949 15.462 -10.543 1.00 97.38 93 SER A O 1
ATOM 700 N N . TYR A 1 94 ? 17.458 13.647 -9.308 1.00 98.00 94 TYR A N 1
ATOM 701 C CA . TYR A 1 94 ? 18.795 13.056 -9.358 1.00 98.00 94 TYR A CA 1
ATOM 702 C C . TYR A 1 94 ? 18.977 12.210 -10.624 1.00 98.00 94 TYR A C 1
ATOM 704 O O . TYR A 1 94 ? 18.018 11.685 -11.181 1.00 98.00 94 TYR A O 1
ATOM 712 N N . SER A 1 95 ? 20.226 12.031 -11.068 1.00 96.31 95 SER A N 1
ATOM 713 C CA . SER A 1 95 ? 20.539 11.213 -12.250 1.00 96.31 95 SER A CA 1
ATOM 714 C C . SER A 1 95 ? 20.208 9.732 -12.065 1.00 96.31 95 SER A C 1
ATOM 716 O O . SER A 1 95 ? 19.851 9.064 -13.028 1.00 96.31 95 SER A O 1
ATOM 718 N N . ILE A 1 96 ? 20.351 9.227 -10.837 1.00 96.00 96 ILE A N 1
ATOM 719 C CA . ILE A 1 96 ? 19.986 7.866 -10.436 1.00 96.00 96 ILE A CA 1
ATOM 720 C C . ILE A 1 96 ? 19.143 8.004 -9.161 1.00 96.00 96 ILE A C 1
ATOM 722 O O . ILE A 1 96 ? 19.703 8.071 -8.066 1.00 96.00 96 ILE A O 1
ATOM 726 N N . PRO A 1 97 ? 17.806 8.121 -9.267 1.00 97.88 97 PRO A N 1
ATOM 727 C CA . PRO A 1 97 ? 16.948 8.416 -8.117 1.00 97.88 97 PRO A CA 1
ATOM 728 C C . PRO A 1 97 ? 17.087 7.418 -6.960 1.00 97.88 97 PRO A C 1
ATOM 730 O O . PRO A 1 97 ? 17.065 7.812 -5.792 1.00 97.88 97 PRO A O 1
ATOM 733 N N . LEU A 1 98 ? 17.266 6.130 -7.271 1.00 97.06 98 LEU A N 1
ATOM 734 C CA . LEU A 1 98 ? 17.311 5.065 -6.267 1.00 97.06 98 LEU A CA 1
ATOM 735 C C . LEU A 1 98 ? 18.559 5.104 -5.372 1.00 97.06 98 LEU A C 1
ATOM 737 O O . LEU A 1 98 ? 18.464 4.704 -4.213 1.00 97.06 98 LEU A O 1
ATOM 741 N N . ASP A 1 99 ? 19.676 5.681 -5.827 1.00 97.00 99 ASP A N 1
ATOM 742 C CA . ASP A 1 99 ? 20.870 5.895 -4.986 1.00 97.00 99 ASP A CA 1
ATOM 743 C C . ASP A 1 99 ? 20.592 6.866 -3.824 1.00 97.00 99 ASP A C 1
ATOM 745 O O . ASP A 1 99 ? 21.299 6.884 -2.814 1.00 97.00 99 ASP A O 1
ATOM 749 N N . HIS A 1 100 ? 19.533 7.667 -3.950 1.00 97.75 100 HIS A N 1
ATOM 750 C CA . HIS A 1 100 ? 19.132 8.687 -2.989 1.00 97.75 100 HIS A CA 1
ATOM 751 C C . HIS A 1 100 ? 17.864 8.319 -2.209 1.00 97.75 100 HIS A C 1
ATOM 753 O O . HIS A 1 100 ? 17.399 9.117 -1.395 1.00 97.75 100 HIS A O 1
ATOM 759 N N . ILE A 1 101 ? 17.312 7.115 -2.398 1.00 96.56 101 ILE A N 1
ATOM 760 C CA . ILE A 1 101 ? 16.011 6.703 -1.842 1.00 96.56 101 ILE A CA 1
ATOM 761 C C . ILE A 1 101 ? 15.921 6.835 -0.311 1.00 96.56 101 ILE A C 1
ATOM 763 O O . ILE A 1 101 ? 14.849 7.100 0.233 1.00 96.56 101 ILE A O 1
ATOM 767 N N . SER A 1 102 ? 17.053 6.742 0.396 1.00 96.19 102 SER A N 1
ATOM 768 C CA . SER A 1 102 ? 17.132 6.911 1.853 1.00 96.19 102 SER A CA 1
ATOM 769 C C . SER A 1 102 ? 16.855 8.337 2.344 1.00 96.19 102 SER A C 1
ATOM 771 O O . SER A 1 102 ? 16.776 8.548 3.551 1.00 96.19 102 SER A O 1
ATOM 773 N N . ILE A 1 103 ? 16.727 9.321 1.445 1.00 96.44 103 ILE A N 1
ATOM 774 C CA . ILE A 1 103 ? 16.268 10.678 1.781 1.00 96.44 103 ILE A CA 1
ATOM 775 C C . ILE A 1 103 ? 14.808 10.656 2.255 1.00 96.44 103 ILE A C 1
ATOM 777 O O . ILE A 1 103 ? 14.419 11.504 3.060 1.00 96.44 103 ILE A O 1
ATOM 781 N N . PHE A 1 104 ? 14.001 9.692 1.797 1.00 97.06 104 PHE A N 1
ATOM 782 C CA . PHE A 1 104 ? 12.636 9.542 2.284 1.00 97.06 104 PHE A CA 1
ATOM 783 C C . PHE A 1 104 ? 12.634 9.112 3.765 1.00 97.06 104 PHE A C 1
ATOM 785 O O . PHE A 1 104 ? 13.166 8.043 4.085 1.00 97.06 104 PHE A O 1
ATOM 792 N N . PRO A 1 105 ? 12.004 9.881 4.679 1.00 92.69 105 PRO A N 1
ATOM 793 C CA . PRO A 1 105 ? 12.127 9.670 6.124 1.00 92.69 105 PRO A CA 1
ATOM 794 C C . PRO A 1 105 ? 11.714 8.278 6.612 1.00 92.69 105 PRO A C 1
ATOM 796 O O . PRO A 1 105 ? 12.251 7.791 7.605 1.00 92.69 105 PRO A O 1
ATOM 799 N N . TYR A 1 106 ? 10.778 7.623 5.919 1.00 92.50 106 TYR A N 1
ATOM 800 C CA . TYR A 1 106 ? 10.245 6.321 6.322 1.00 92.50 106 TYR A CA 1
ATOM 801 C C . TYR A 1 106 ? 10.855 5.141 5.555 1.00 92.50 106 TYR A C 1
ATOM 803 O O . TYR A 1 106 ? 10.377 4.018 5.701 1.00 92.50 106 TYR A O 1
ATOM 811 N N . TYR A 1 107 ? 11.915 5.340 4.762 1.00 95.62 107 TYR A N 1
ATOM 812 C CA . TYR A 1 107 ? 12.481 4.268 3.935 1.00 95.62 107 TYR A CA 1
ATOM 813 C C . TYR A 1 107 ? 12.907 3.038 4.756 1.00 95.62 107 TYR A C 1
ATOM 815 O O . TYR A 1 107 ? 12.586 1.903 4.403 1.00 95.62 107 TYR A O 1
ATOM 823 N N . THR A 1 108 ? 13.536 3.241 5.917 1.00 93.88 108 THR A N 1
ATOM 824 C CA . THR A 1 108 ? 13.902 2.140 6.827 1.00 93.88 108 THR A CA 1
ATOM 825 C C . THR A 1 108 ? 12.679 1.357 7.318 1.00 93.88 108 THR A C 1
ATOM 827 O O . THR A 1 108 ? 12.755 0.135 7.466 1.00 93.88 108 THR A O 1
ATOM 830 N N . ASN A 1 109 ? 11.535 2.021 7.521 1.00 93.38 109 ASN A N 1
ATOM 831 C CA . ASN A 1 109 ? 10.286 1.361 7.912 1.00 93.38 109 ASN A CA 1
ATOM 832 C C . ASN A 1 109 ? 9.777 0.470 6.772 1.00 93.38 109 ASN A C 1
ATOM 834 O O . ASN A 1 109 ? 9.352 -0.655 7.023 1.00 93.38 109 ASN A O 1
ATOM 838 N N . TYR A 1 110 ? 9.900 0.925 5.521 1.00 95.31 110 TYR A N 1
ATOM 839 C CA . TYR A 1 110 ? 9.567 0.131 4.336 1.00 95.31 110 TYR A CA 1
ATOM 840 C C . TYR A 1 110 ? 10.501 -1.067 4.133 1.00 95.31 110 TYR A C 1
ATOM 842 O O . TYR A 1 110 ? 10.030 -2.127 3.736 1.00 95.31 110 TYR A O 1
ATOM 850 N N . ILE A 1 111 ? 11.791 -0.963 4.472 1.00 96.50 111 ILE A N 1
ATOM 851 C CA . ILE A 1 111 ? 12.709 -2.118 4.467 1.00 96.50 111 ILE A CA 1
ATOM 852 C C . ILE A 1 111 ? 12.262 -3.180 5.481 1.00 96.50 111 ILE A C 1
ATOM 854 O O . ILE A 1 111 ? 12.208 -4.370 5.158 1.00 96.50 111 ILE A O 1
ATOM 858 N N . LYS A 1 112 ? 11.910 -2.765 6.705 1.00 95.81 112 LYS A N 1
ATOM 859 C CA . LYS A 1 112 ? 11.396 -3.674 7.744 1.00 95.81 112 LYS A CA 1
ATOM 860 C C . LYS A 1 112 ? 10.075 -4.319 7.322 1.00 95.81 112 LYS A C 1
ATOM 862 O O . LYS A 1 112 ? 9.939 -5.538 7.418 1.00 95.81 112 LYS A O 1
ATOM 867 N N . LEU A 1 113 ? 9.136 -3.512 6.826 1.00 95.25 113 LEU A N 1
ATOM 868 C CA . LEU A 1 113 ? 7.824 -3.968 6.376 1.00 95.25 113 LEU A CA 1
ATOM 869 C C . LEU A 1 113 ? 7.932 -4.902 5.166 1.00 95.25 113 LEU A C 1
ATOM 871 O O . LEU A 1 113 ? 7.359 -5.983 5.197 1.00 95.25 113 LEU A O 1
ATOM 875 N N . GLY A 1 114 ? 8.738 -4.561 4.159 1.00 96.38 114 GLY A N 1
ATOM 876 C CA . GLY A 1 114 ? 8.968 -5.415 2.994 1.00 96.38 114 GLY A CA 1
ATOM 877 C C . GLY A 1 114 ? 9.588 -6.762 3.372 1.00 96.38 114 GLY A C 1
ATOM 878 O O . GLY A 1 114 ? 9.144 -7.804 2.891 1.00 96.38 114 GLY A O 1
ATOM 879 N N . ARG A 1 115 ? 10.544 -6.782 4.313 1.00 96.12 115 ARG A N 1
ATOM 880 C CA . ARG A 1 115 ? 11.099 -8.037 4.849 1.00 96.12 115 ARG A CA 1
ATOM 881 C C . ARG A 1 115 ? 10.039 -8.871 5.568 1.00 96.12 115 ARG A C 1
ATOM 883 O O . ARG A 1 115 ? 10.012 -10.093 5.403 1.00 96.12 115 ARG A O 1
ATOM 890 N N . LEU A 1 116 ? 9.200 -8.236 6.385 1.00 95.81 116 LEU A N 1
ATOM 891 C CA . LEU A 1 116 ? 8.098 -8.892 7.087 1.00 95.81 116 LEU A CA 1
ATOM 892 C C . LEU A 1 116 ? 7.103 -9.499 6.087 1.00 95.81 116 LEU A C 1
ATOM 894 O O . LEU A 1 116 ? 6.809 -10.690 6.168 1.00 95.81 116 LEU A O 1
ATOM 898 N N . GLU A 1 117 ? 6.642 -8.706 5.123 1.00 97.12 117 GLU A N 1
ATOM 899 C CA . GLU A 1 117 ? 5.701 -9.116 4.080 1.00 97.12 117 GLU A CA 1
ATOM 900 C C . GLU A 1 117 ? 6.259 -10.270 3.241 1.00 97.12 117 GLU A C 1
ATOM 902 O O . GLU A 1 117 ? 5.579 -11.281 3.070 1.00 97.12 117 GLU A O 1
ATOM 907 N N . TYR A 1 118 ? 7.522 -10.183 2.811 1.00 97.31 118 TYR A N 1
ATOM 908 C CA . TYR A 1 118 ? 8.200 -11.270 2.107 1.00 97.31 118 TYR A CA 1
ATOM 909 C C . TYR A 1 118 ? 8.277 -12.548 2.949 1.00 97.31 118 TYR A C 1
ATOM 911 O O . TYR A 1 118 ? 8.002 -13.635 2.444 1.00 97.31 118 TYR A O 1
ATOM 919 N N . THR A 1 119 ? 8.623 -12.434 4.235 1.00 96.44 119 THR A N 1
ATOM 920 C CA . THR A 1 119 ? 8.737 -13.593 5.137 1.00 96.44 119 THR A CA 1
ATOM 921 C C . THR A 1 119 ? 7.384 -14.279 5.323 1.00 96.44 119 THR A C 1
ATOM 923 O O . THR A 1 119 ? 7.300 -15.502 5.245 1.00 96.44 119 THR A O 1
ATOM 926 N N . ILE A 1 120 ? 6.316 -13.501 5.531 1.00 96.12 120 ILE A N 1
ATOM 927 C CA . ILE A 1 120 ? 4.950 -14.021 5.652 1.00 96.12 120 ILE A CA 1
ATOM 928 C C . ILE A 1 120 ? 4.537 -14.715 4.352 1.00 96.12 120 ILE A C 1
ATOM 930 O O . ILE A 1 120 ? 4.138 -15.875 4.388 1.00 96.12 120 ILE A O 1
ATOM 934 N N . MET A 1 121 ? 4.669 -14.035 3.211 1.00 96.81 121 MET A N 1
ATOM 935 C CA . MET A 1 121 ? 4.298 -14.565 1.897 1.00 96.81 121 MET A CA 1
ATOM 936 C C . MET A 1 121 ? 5.045 -15.869 1.579 1.00 96.81 121 MET A C 1
ATOM 938 O O . MET A 1 121 ? 4.426 -16.850 1.167 1.00 96.81 121 MET A O 1
ATOM 942 N N . SER A 1 122 ? 6.356 -15.908 1.834 1.00 96.62 122 SER A N 1
ATOM 943 C CA . SER A 1 122 ? 7.224 -17.062 1.552 1.00 96.62 122 SER A CA 1
ATOM 944 C C . SER A 1 122 ? 6.815 -18.331 2.304 1.00 96.62 122 SER A C 1
ATOM 946 O O . SER A 1 122 ? 7.066 -19.430 1.822 1.00 96.62 122 SER A O 1
ATOM 948 N N . ASN A 1 123 ? 6.155 -18.203 3.460 1.00 96.69 123 ASN A N 1
ATOM 949 C CA . ASN A 1 123 ? 5.653 -19.357 4.213 1.00 96.69 123 ASN A CA 1
ATOM 950 C C . ASN A 1 123 ? 4.428 -20.020 3.561 1.00 96.69 123 ASN A C 1
ATOM 952 O O . ASN A 1 123 ? 4.095 -21.153 3.908 1.00 96.69 123 ASN A O 1
ATOM 956 N N . TYR A 1 124 ? 3.733 -19.323 2.658 1.00 96.81 124 TYR A N 1
ATOM 957 C CA . TYR A 1 124 ? 2.438 -19.760 2.129 1.00 96.81 124 TYR A CA 1
ATOM 958 C C . TYR A 1 124 ? 2.388 -19.892 0.608 1.00 96.81 124 TYR A C 1
ATOM 960 O O . TYR A 1 124 ? 1.493 -20.577 0.090 1.00 96.81 124 TYR A O 1
ATOM 968 N N . ILE A 1 125 ? 3.309 -19.241 -0.104 1.00 95.25 125 ILE A N 1
ATOM 969 C CA . ILE A 1 125 ? 3.397 -19.316 -1.558 1.00 95.25 125 ILE A CA 1
ATOM 970 C C . ILE A 1 125 ? 3.875 -20.706 -1.986 1.00 95.25 125 ILE A C 1
ATOM 972 O O . ILE A 1 125 ? 4.683 -21.341 -1.313 1.00 95.25 125 ILE A O 1
ATOM 976 N N . THR A 1 126 ? 3.335 -21.208 -3.096 1.00 90.94 126 THR A N 1
ATOM 977 C CA . THR A 1 126 ? 3.702 -22.541 -3.605 1.00 90.94 126 THR A CA 1
ATOM 978 C C . THR A 1 126 ? 4.904 -22.487 -4.541 1.00 90.94 126 THR A C 1
ATOM 980 O O . THR A 1 126 ? 5.773 -23.353 -4.467 1.00 90.94 126 THR A O 1
ATOM 983 N N . ASN A 1 127 ? 4.984 -21.447 -5.371 1.00 91.69 127 ASN A N 1
ATOM 984 C CA . ASN A 1 127 ? 6.154 -21.117 -6.166 1.00 91.69 127 ASN A CA 1
ATOM 985 C C . ASN A 1 127 ? 7.036 -20.120 -5.389 1.00 91.69 127 ASN A C 1
ATOM 987 O O . ASN A 1 127 ? 6.610 -18.988 -5.177 1.00 91.69 127 ASN A O 1
ATOM 991 N N . PRO A 1 128 ? 8.258 -20.485 -4.967 1.00 87.50 128 PRO A N 1
ATOM 992 C CA . PRO A 1 128 ? 9.130 -19.564 -4.238 1.00 87.50 128 PRO A CA 1
ATOM 993 C C . PRO A 1 128 ? 9.649 -18.402 -5.101 1.00 87.50 128 PRO A C 1
ATOM 995 O O . PRO A 1 128 ? 10.140 -17.425 -4.545 1.00 87.50 128 PRO A O 1
ATOM 998 N N . ASN A 1 129 ? 9.544 -18.492 -6.433 1.00 89.62 129 ASN A N 1
ATOM 999 C CA . ASN A 1 129 ? 9.959 -17.449 -7.372 1.00 89.62 129 ASN A CA 1
ATOM 1000 C C . ASN A 1 129 ? 8.786 -17.093 -8.302 1.00 89.62 129 ASN A C 1
ATOM 1002 O O . ASN A 1 129 ? 8.785 -17.523 -9.461 1.00 89.62 129 ASN A O 1
ATOM 1006 N N . PRO A 1 130 ? 7.768 -16.365 -7.808 1.00 95.12 130 PRO A N 1
ATOM 1007 C CA . PRO A 1 130 ? 6.648 -15.952 -8.643 1.00 95.12 130 PRO A CA 1
ATOM 1008 C C . PRO A 1 130 ? 7.144 -15.092 -9.805 1.00 95.12 130 PRO A C 1
ATOM 1010 O O . PRO A 1 130 ? 7.989 -14.214 -9.608 1.00 95.12 130 PRO A O 1
ATOM 1013 N N . SER A 1 131 ? 6.639 -15.353 -11.011 1.00 95.44 131 SER A N 1
ATOM 1014 C CA . SER A 1 131 ? 7.024 -14.583 -12.201 1.00 95.44 131 SER A CA 1
ATOM 1015 C C . SER A 1 131 ? 6.474 -13.165 -12.139 1.00 95.44 131 SER A C 1
ATOM 1017 O O . SER A 1 131 ? 7.236 -12.216 -12.305 1.00 95.44 131 SER A O 1
ATOM 1019 N N . ASP A 1 132 ? 5.191 -13.031 -11.800 1.00 97.38 132 ASP A N 1
ATOM 1020 C CA . ASP A 1 132 ? 4.473 -11.763 -11.825 1.00 97.38 132 ASP A CA 1
ATOM 1021 C C . ASP A 1 132 ? 3.704 -11.547 -10.516 1.00 97.38 132 ASP A C 1
ATOM 1023 O O . ASP A 1 132 ? 2.990 -12.427 -10.020 1.00 97.38 132 ASP A O 1
ATOM 1027 N N . ILE A 1 133 ? 3.844 -10.348 -9.953 1.00 98.19 133 ILE A N 1
ATOM 1028 C CA . ILE A 1 133 ? 3.110 -9.890 -8.770 1.00 98.19 133 ILE A CA 1
ATOM 1029 C C . ILE A 1 133 ? 2.392 -8.591 -9.104 1.00 98.19 133 ILE A C 1
ATOM 1031 O O . ILE A 1 133 ? 3.003 -7.669 -9.641 1.00 98.19 133 ILE A O 1
ATOM 1035 N N . ALA A 1 134 ? 1.123 -8.478 -8.711 1.00 98.69 134 ALA A N 1
ATOM 1036 C CA . ALA A 1 134 ? 0.409 -7.206 -8.755 1.00 98.69 134 ALA A CA 1
ATOM 1037 C C . ALA A 1 134 ? 0.517 -6.463 -7.423 1.00 98.69 134 ALA A C 1
ATOM 1039 O O . ALA A 1 134 ? 0.354 -7.055 -6.357 1.00 98.69 134 ALA A O 1
ATOM 1040 N N . PHE A 1 135 ? 0.737 -5.154 -7.481 1.00 98.50 135 PHE A N 1
ATOM 1041 C CA . PHE A 1 135 ? 0.701 -4.250 -6.340 1.00 98.50 135 PHE A CA 1
ATOM 1042 C C . PHE A 1 135 ? -0.335 -3.156 -6.593 1.00 98.50 135 PHE A C 1
ATOM 1044 O O . PHE A 1 135 ? -0.156 -2.317 -7.469 1.00 98.50 135 PHE A O 1
ATOM 1051 N N . ILE A 1 136 ? -1.429 -3.175 -5.837 1.00 98.62 136 ILE A N 1
ATOM 1052 C CA . ILE A 1 136 ? -2.584 -2.297 -6.034 1.00 98.62 136 ILE A CA 1
ATOM 1053 C C . ILE A 1 136 ? -2.490 -1.105 -5.087 1.00 98.62 136 ILE A C 1
ATOM 1055 O O . ILE A 1 136 ? -2.428 -1.291 -3.868 1.00 98.62 136 ILE A O 1
ATOM 1059 N N . GLY A 1 137 ? -2.539 0.102 -5.653 1.00 97.88 137 GLY A N 1
ATOM 1060 C CA . GLY A 1 137 ? -2.304 1.357 -4.943 1.00 97.88 137 GLY A CA 1
ATOM 1061 C C . GLY A 1 137 ? -0.825 1.541 -4.649 1.00 97.88 137 GLY A C 1
ATOM 1062 O O . GLY A 1 137 ? -0.434 1.653 -3.487 1.00 97.88 137 GLY A O 1
ATOM 1063 N N . SER A 1 138 ? 0.003 1.478 -5.692 1.00 97.62 138 SER A N 1
ATOM 1064 C CA . SER A 1 138 ? 1.452 1.640 -5.565 1.00 97.62 138 SER A CA 1
ATOM 1065 C C . SER A 1 138 ? 1.872 3.067 -5.230 1.00 97.62 138 SER A C 1
ATOM 1067 O O . SER A 1 138 ? 2.945 3.240 -4.655 1.00 97.62 138 SER A O 1
ATOM 1069 N N . GLY A 1 139 ? 1.049 4.063 -5.570 1.00 97.75 139 GLY A N 1
ATOM 1070 C CA . GLY A 1 139 ? 1.338 5.464 -5.320 1.00 97.75 139 GLY A CA 1
ATOM 1071 C C . GLY A 1 139 ? 2.510 6.012 -6.145 1.00 97.75 139 GLY A C 1
ATOM 1072 O O . GLY A 1 139 ? 3.137 5.296 -6.933 1.00 97.75 139 GLY A O 1
ATOM 1073 N N . PRO A 1 140 ? 2.822 7.308 -5.969 1.00 98.19 140 PRO A N 1
ATOM 1074 C CA . PRO A 1 140 ? 3.924 7.969 -6.663 1.00 98.19 140 PRO A CA 1
ATOM 1075 C C . PRO A 1 140 ? 5.301 7.485 -6.207 1.00 98.19 140 PRO A C 1
ATOM 1077 O O . PRO A 1 140 ? 6.261 7.586 -6.968 1.00 98.19 140 PRO A O 1
ATOM 1080 N N . LEU A 1 141 ? 5.393 6.950 -4.984 1.00 98.38 141 LEU A N 1
ATOM 1081 C CA . LEU A 1 141 ? 6.623 6.453 -4.377 1.00 98.38 141 LEU A CA 1
ATOM 1082 C C . LEU A 1 141 ? 6.459 4.957 -4.034 1.00 98.38 141 LEU A C 1
ATOM 1084 O O . LEU A 1 141 ? 6.204 4.624 -2.876 1.00 98.38 141 LEU A O 1
ATOM 1088 N N . PRO A 1 142 ? 6.607 4.033 -5.004 1.00 97.94 142 PRO A N 1
ATOM 1089 C CA . PRO A 1 142 ? 6.234 2.620 -4.873 1.00 97.94 142 PRO A CA 1
ATOM 1090 C C . PRO A 1 142 ? 7.258 1.810 -4.052 1.00 97.94 142 PRO A C 1
ATOM 1092 O O . PRO A 1 142 ? 7.813 0.807 -4.499 1.00 97.94 142 PRO A O 1
ATOM 1095 N N . LEU A 1 143 ? 7.546 2.237 -2.820 1.00 97.81 143 LEU A N 1
ATOM 1096 C CA . LEU A 1 143 ? 8.646 1.709 -2.006 1.00 97.81 143 LEU A CA 1
ATOM 1097 C C . LEU A 1 143 ? 8.509 0.228 -1.710 1.00 97.81 143 LEU A C 1
ATOM 1099 O O . LEU A 1 143 ? 9.515 -0.463 -1.622 1.00 97.81 143 LEU A O 1
ATOM 1103 N N . THR A 1 144 ? 7.287 -0.272 -1.538 1.00 97.31 144 THR A N 1
ATOM 1104 C CA . THR A 1 144 ? 7.099 -1.691 -1.222 1.00 97.31 144 THR A CA 1
ATOM 1105 C C . THR A 1 144 ? 7.558 -2.573 -2.375 1.00 97.31 144 THR A C 1
ATOM 1107 O O . THR A 1 144 ? 8.335 -3.499 -2.153 1.00 97.31 144 THR A O 1
ATOM 1110 N N . SER A 1 145 ? 7.125 -2.278 -3.604 1.00 97.94 145 SER A N 1
ATOM 1111 C CA . SER A 1 145 ? 7.546 -3.049 -4.773 1.00 97.94 145 SER A CA 1
ATOM 1112 C C . SER A 1 145 ? 9.030 -2.845 -5.066 1.00 97.94 145 SER A C 1
ATOM 1114 O O . SER A 1 145 ? 9.705 -3.841 -5.304 1.00 97.94 145 SER A O 1
ATOM 1116 N N . ILE A 1 146 ? 9.575 -1.627 -4.915 1.00 98.44 146 ILE A N 1
ATOM 1117 C CA . ILE A 1 146 ? 11.030 -1.381 -5.000 1.00 98.44 146 ILE A CA 1
ATOM 1118 C C . ILE A 1 146 ? 11.787 -2.262 -3.994 1.00 98.44 146 ILE A C 1
ATOM 1120 O O . ILE A 1 146 ? 12.666 -3.030 -4.372 1.00 98.44 146 ILE A O 1
ATOM 1124 N N . VAL A 1 147 ? 11.429 -2.215 -2.707 1.00 98.12 147 VAL A N 1
ATOM 1125 C CA . VAL A 1 147 ? 12.113 -2.972 -1.645 1.00 98.12 147 VAL A CA 1
ATOM 1126 C C . VAL A 1 147 ? 12.049 -4.476 -1.896 1.00 98.12 147 VAL A C 1
ATOM 1128 O O . VAL A 1 147 ? 13.060 -5.163 -1.725 1.00 98.12 147 VAL A O 1
ATOM 1131 N N . LEU A 1 148 ? 10.884 -4.998 -2.287 1.00 98.31 148 LEU A N 1
ATOM 1132 C CA . LEU A 1 148 ? 10.722 -6.416 -2.591 1.00 98.31 148 LEU A CA 1
ATOM 1133 C C . LEU A 1 148 ? 11.549 -6.812 -3.820 1.00 98.31 148 LEU A C 1
ATOM 1135 O O . LEU A 1 148 ? 12.305 -7.781 -3.740 1.00 98.31 148 LEU A O 1
ATOM 1139 N N . ALA A 1 149 ? 11.471 -6.047 -4.910 1.00 98.12 149 ALA A N 1
ATOM 1140 C CA . ALA A 1 149 ? 12.199 -6.299 -6.151 1.00 98.12 149 ALA A CA 1
ATOM 1141 C C . ALA A 1 149 ? 13.723 -6.223 -5.978 1.00 98.12 149 ALA A C 1
ATOM 1143 O O . ALA A 1 149 ? 14.440 -7.034 -6.562 1.00 98.12 149 ALA A O 1
ATOM 1144 N N . SER A 1 150 ? 14.227 -5.287 -5.167 1.00 97.38 150 SER A N 1
ATOM 1145 C CA . SER A 1 150 ? 15.667 -5.108 -4.942 1.00 97.38 150 SER A CA 1
ATOM 1146 C C . SER A 1 150 ? 16.255 -6.138 -3.979 1.00 97.38 150 SER A C 1
ATOM 1148 O O . SER A 1 150 ? 17.403 -6.554 -4.145 1.00 97.38 150 SER A O 1
ATOM 1150 N N . ASN A 1 151 ? 15.504 -6.554 -2.953 1.00 97.19 151 ASN A N 1
ATOM 1151 C CA . ASN A 1 151 ? 16.080 -7.299 -1.827 1.00 97.19 151 ASN A CA 1
ATOM 1152 C C . ASN A 1 151 ? 15.662 -8.768 -1.758 1.00 97.19 151 ASN A C 1
ATOM 1154 O O . ASN A 1 151 ? 16.409 -9.577 -1.204 1.00 97.19 151 ASN A O 1
ATOM 1158 N N . HIS A 1 152 ? 14.496 -9.122 -2.298 1.00 96.94 152 HIS A N 1
ATOM 1159 C CA . HIS A 1 152 ? 13.864 -10.411 -2.019 1.00 96.94 152 HIS A CA 1
ATOM 1160 C C . HIS A 1 152 ? 13.450 -11.178 -3.281 1.00 96.94 152 HIS A C 1
ATOM 1162 O O . HIS A 1 152 ? 13.736 -12.364 -3.392 1.00 96.94 152 HIS A O 1
ATOM 1168 N N . LEU A 1 153 ? 12.841 -10.497 -4.249 1.00 96.94 153 LEU A N 1
ATOM 1169 C CA . LEU A 1 153 ? 12.215 -11.066 -5.443 1.00 96.94 153 LEU A CA 1
ATOM 1170 C C . LEU A 1 153 ? 12.897 -10.534 -6.712 1.00 96.94 153 LEU A C 1
ATOM 1172 O O . LEU A 1 153 ? 12.299 -9.860 -7.549 1.00 96.94 153 LEU A O 1
ATOM 1176 N N . LYS A 1 154 ? 14.199 -10.816 -6.823 1.00 96.94 154 LYS A N 1
ATOM 1177 C CA . LYS A 1 154 ? 15.100 -10.210 -7.822 1.00 96.94 154 LYS A CA 1
ATOM 1178 C C . LYS A 1 154 ? 14.833 -10.625 -9.270 1.00 96.94 154 LYS A C 1
ATOM 1180 O O . LYS A 1 154 ? 15.406 -10.046 -10.179 1.00 96.94 154 LYS A O 1
ATOM 1185 N N . THR A 1 155 ? 13.998 -11.636 -9.486 1.00 96.75 155 THR A N 1
ATOM 1186 C CA . THR A 1 155 ? 13.635 -12.144 -10.818 1.00 96.75 155 THR A CA 1
ATOM 1187 C C . THR A 1 155 ? 12.150 -11.971 -11.130 1.00 96.75 155 THR A C 1
ATOM 1189 O O . THR A 1 155 ? 11.691 -12.466 -12.152 1.00 96.75 155 THR A O 1
ATOM 1192 N N . THR A 1 156 ? 11.394 -11.326 -10.240 1.00 97.88 156 THR A N 1
ATOM 1193 C CA . THR A 1 156 ? 9.944 -11.137 -10.363 1.00 97.88 156 THR A CA 1
ATOM 1194 C C . THR A 1 156 ? 9.645 -9.805 -11.041 1.00 97.88 156 THR A C 1
ATOM 1196 O O . THR A 1 156 ? 10.290 -8.796 -10.737 1.00 97.88 156 THR A O 1
ATOM 1199 N N . THR A 1 157 ? 8.648 -9.792 -11.920 1.00 98.56 157 THR A N 1
ATOM 1200 C CA . THR A 1 157 ? 8.058 -8.577 -12.483 1.00 98.56 157 THR A CA 1
ATOM 1201 C C . THR A 1 157 ? 6.965 -8.063 -11.549 1.00 98.56 157 THR A C 1
ATOM 1203 O O . THR A 1 157 ? 6.096 -8.809 -11.094 1.00 98.56 157 THR A O 1
ATOM 1206 N N . PHE A 1 158 ? 6.995 -6.769 -11.254 1.00 98.62 158 PHE A N 1
ATOM 1207 C CA . PHE A 1 158 ? 6.015 -6.087 -10.421 1.00 98.62 158 PHE A CA 1
ATOM 1208 C C . PHE A 1 158 ? 5.100 -5.234 -11.290 1.00 98.62 158 PHE A C 1
ATOM 1210 O O . PHE A 1 158 ? 5.537 -4.268 -11.913 1.00 98.62 158 PHE A O 1
ATOM 1217 N N . HIS A 1 159 ? 3.816 -5.572 -11.286 1.00 98.75 159 HIS A N 1
ATOM 1218 C CA . HIS A 1 159 ? 2.746 -4.816 -11.918 1.00 98.75 159 HIS A CA 1
ATOM 1219 C C . HIS A 1 159 ? 2.134 -3.866 -10.891 1.00 98.75 159 HIS A C 1
ATOM 1221 O O . HIS A 1 159 ? 1.329 -4.261 -10.052 1.00 98.75 159 HIS A O 1
ATOM 1227 N N . ASN A 1 160 ? 2.548 -2.609 -10.941 1.00 98.81 160 ASN A N 1
ATOM 1228 C CA . ASN A 1 160 ? 2.112 -1.550 -10.045 1.00 98.81 160 ASN A CA 1
ATOM 1229 C C . ASN A 1 160 ? 0.877 -0.869 -10.639 1.00 98.81 160 ASN A C 1
ATOM 1231 O O . ASN A 1 160 ? 0.939 -0.326 -11.740 1.00 98.81 160 ASN A O 1
ATOM 1235 N N . TYR A 1 161 ? -0.244 -0.932 -9.930 1.00 98.69 161 TYR A N 1
ATOM 1236 C CA . TYR A 1 161 ? -1.503 -0.315 -10.329 1.00 98.69 161 TYR A CA 1
ATOM 1237 C C . TYR A 1 161 ? -1.763 0.929 -9.491 1.00 98.69 161 TYR A C 1
ATOM 1239 O O . TYR A 1 161 ? -1.766 0.863 -8.258 1.00 98.69 161 TYR A O 1
ATOM 1247 N N . ASP A 1 162 ? -2.076 2.025 -10.171 1.00 98.44 162 ASP A N 1
ATOM 1248 C CA . ASP A 1 162 ? -2.623 3.227 -9.558 1.00 98.44 162 ASP A CA 1
ATOM 1249 C C . ASP A 1 162 ? -3.648 3.872 -10.497 1.00 98.44 162 ASP A C 1
ATOM 1251 O O . ASP A 1 162 ? -3.498 3.840 -11.722 1.00 98.44 162 ASP A O 1
ATOM 1255 N N . ILE A 1 163 ? -4.703 4.448 -9.920 1.00 96.56 163 ILE A N 1
ATOM 1256 C CA . ILE A 1 163 ? -5.733 5.164 -10.680 1.00 96.56 163 ILE A CA 1
ATOM 1257 C C . ILE A 1 163 ? -5.230 6.546 -11.120 1.00 96.56 163 ILE A C 1
ATOM 1259 O O . ILE A 1 163 ? -5.700 7.095 -12.119 1.00 96.56 163 ILE A O 1
ATOM 1263 N N . ASP A 1 164 ? -4.268 7.119 -10.390 1.00 97.31 164 ASP A N 1
ATOM 1264 C CA . ASP A 1 164 ? -3.673 8.405 -10.712 1.00 97.31 164 ASP A CA 1
ATOM 1265 C C . ASP A 1 164 ? -2.468 8.234 -11.644 1.00 97.31 164 ASP A C 1
ATOM 1267 O O . ASP A 1 164 ? -1.358 7.872 -11.253 1.00 97.31 164 ASP A O 1
ATOM 1271 N N . ARG A 1 165 ? -2.674 8.600 -12.908 1.00 98.00 165 ARG A N 1
ATOM 1272 C CA . ARG A 1 165 ? -1.622 8.630 -13.929 1.00 98.00 165 ARG A CA 1
ATOM 1273 C C . ARG A 1 165 ? -0.405 9.472 -13.535 1.00 98.00 165 ARG A C 1
ATOM 1275 O O . ARG A 1 165 ? 0.717 9.172 -13.941 1.00 98.00 165 ARG A O 1
ATOM 1282 N N . SER A 1 166 ? -0.602 10.556 -12.786 1.00 98.06 166 SER A N 1
ATOM 1283 C CA . SER A 1 166 ? 0.510 11.397 -12.341 1.00 98.06 166 SER A CA 1
ATOM 1284 C C . SER A 1 166 ? 1.370 10.691 -11.292 1.00 98.06 166 SER A C 1
ATOM 1286 O O . SER A 1 166 ? 2.594 10.842 -11.316 1.00 98.06 166 SER A O 1
ATOM 1288 N N . ALA A 1 167 ? 0.758 9.850 -10.452 1.00 98.19 167 ALA A N 1
ATOM 1289 C CA . ALA A 1 167 ? 1.474 9.005 -9.511 1.00 98.19 167 ALA A CA 1
ATOM 1290 C C . ALA A 1 167 ? 2.350 7.986 -10.251 1.00 98.19 167 ALA A C 1
ATOM 1292 O O . ALA A 1 167 ? 3.561 7.950 -10.042 1.00 98.19 167 ALA A O 1
ATOM 1293 N N . ASN A 1 168 ? 1.783 7.252 -11.207 1.00 98.56 168 ASN A N 1
ATOM 1294 C CA . ASN A 1 168 ? 2.544 6.294 -12.012 1.00 98.56 168 ASN A CA 1
ATOM 1295 C C . ASN A 1 168 ? 3.678 6.941 -12.817 1.00 98.56 168 ASN A C 1
ATOM 1297 O O . ASN A 1 168 ? 4.753 6.357 -12.943 1.00 98.56 168 ASN A O 1
ATOM 1301 N N . ALA A 1 169 ? 3.483 8.157 -13.336 1.00 98.56 169 ALA A N 1
ATOM 1302 C CA . ALA A 1 169 ? 4.539 8.882 -14.038 1.00 98.56 169 ALA A CA 1
ATOM 1303 C C . ALA A 1 169 ? 5.724 9.220 -13.115 1.00 98.56 169 ALA A C 1
ATOM 1305 O O . ALA A 1 169 ? 6.881 9.046 -13.505 1.00 98.56 169 ALA A O 1
ATOM 1306 N N . LEU A 1 170 ? 5.447 9.672 -11.886 1.00 98.62 170 LEU A N 1
ATOM 1307 C CA . LEU A 1 170 ? 6.480 9.904 -10.873 1.00 98.62 170 LEU A CA 1
ATOM 1308 C C . LEU A 1 170 ? 7.191 8.599 -10.505 1.00 98.62 170 LEU A C 1
ATOM 1310 O O . LEU A 1 170 ? 8.419 8.549 -10.519 1.00 98.62 170 LEU A O 1
ATOM 1314 N N . ALA A 1 171 ? 6.422 7.542 -10.256 1.00 98.50 171 ALA A N 1
ATOM 1315 C CA . ALA A 1 171 ? 6.918 6.231 -9.870 1.00 98.50 171 ALA A CA 1
ATOM 1316 C C . ALA A 1 171 ? 7.821 5.600 -10.946 1.00 98.50 171 ALA A C 1
ATOM 1318 O O . ALA A 1 171 ? 8.915 5.122 -10.644 1.00 98.50 171 ALA A O 1
ATOM 1319 N N . SER A 1 172 ? 7.408 5.668 -12.214 1.00 98.44 172 SER A N 1
ATOM 1320 C CA . SER A 1 172 ? 8.189 5.192 -13.359 1.00 98.44 172 SER A CA 1
ATOM 1321 C C . SER A 1 172 ? 9.510 5.950 -13.505 1.00 98.44 172 SER A C 1
ATOM 1323 O O . SER A 1 172 ? 10.555 5.334 -13.714 1.00 98.44 172 SER A O 1
ATOM 1325 N N . ASN A 1 173 ? 9.501 7.273 -13.307 1.00 98.25 173 ASN A N 1
ATOM 1326 C CA . ASN A 1 173 ? 10.716 8.082 -13.378 1.00 98.25 173 ASN A CA 1
ATOM 1327 C C . ASN A 1 173 ? 11.757 7.696 -12.311 1.00 98.25 173 ASN A C 1
ATOM 1329 O O . ASN A 1 173 ? 12.954 7.818 -12.560 1.00 98.25 173 ASN A O 1
ATOM 1333 N N . LEU A 1 174 ? 11.334 7.200 -11.141 1.00 98.38 174 LEU A N 1
ATOM 1334 C CA . LEU A 1 174 ? 12.261 6.784 -10.082 1.00 98.38 174 LEU A CA 1
ATOM 1335 C C . LEU A 1 174 ? 13.134 5.597 -10.487 1.00 98.38 174 LEU A C 1
ATOM 1337 O O . LEU A 1 174 ? 14.300 5.536 -10.104 1.00 98.38 174 LEU A O 1
ATOM 1341 N N . VAL A 1 175 ? 12.575 4.657 -11.246 1.00 98.06 175 VAL A N 1
ATOM 1342 C CA . VAL A 1 175 ? 13.256 3.405 -11.605 1.00 98.06 175 VAL A CA 1
ATOM 1343 C C . VAL A 1 175 ? 13.855 3.439 -13.007 1.00 98.06 175 VAL A C 1
ATOM 1345 O O . VAL A 1 175 ? 14.657 2.577 -13.337 1.00 98.06 175 VAL A O 1
ATOM 1348 N N . ALA A 1 176 ? 13.526 4.449 -13.819 1.00 97.88 176 ALA A N 1
ATOM 1349 C CA . ALA A 1 176 ? 13.932 4.546 -15.223 1.00 97.88 176 ALA A CA 1
ATOM 1350 C C . ALA A 1 176 ? 15.455 4.501 -15.453 1.00 97.88 176 ALA A C 1
ATOM 1352 O O . ALA A 1 176 ? 15.903 4.020 -16.491 1.00 97.88 176 ALA A O 1
ATOM 1353 N N . ALA A 1 177 ? 16.253 5.007 -14.508 1.00 97.44 177 ALA A N 1
ATOM 1354 C CA . ALA A 1 177 ? 17.715 4.991 -14.598 1.00 97.44 177 ALA A CA 1
ATOM 1355 C C . ALA A 1 177 ? 18.349 3.669 -14.121 1.00 97.44 177 ALA A C 1
ATOM 1357 O O . ALA A 1 177 ? 19.541 3.453 -14.343 1.00 97.44 177 ALA A O 1
ATOM 1358 N N . ASP A 1 178 ? 17.584 2.803 -13.452 1.00 97.75 178 ASP A N 1
ATOM 1359 C CA . ASP A 1 178 ? 18.061 1.514 -12.959 1.00 97.75 178 ASP A CA 1
ATOM 1360 C C . ASP A 1 178 ? 17.898 0.443 -14.054 1.00 97.75 178 ASP A C 1
ATOM 1362 O O . ASP A 1 178 ? 16.774 0.189 -14.490 1.00 97.75 178 ASP A O 1
ATOM 1366 N N . PRO A 1 179 ? 18.982 -0.201 -14.522 1.00 96.50 179 PRO A N 1
ATOM 1367 C CA . PRO A 1 179 ? 18.932 -1.108 -15.670 1.00 96.50 179 PRO A CA 1
ATOM 1368 C C . PRO A 1 179 ? 18.189 -2.426 -15.407 1.00 96.50 179 PRO A C 1
ATOM 1370 O O . PRO A 1 179 ? 17.882 -3.135 -16.358 1.00 96.50 179 PRO A O 1
ATOM 1373 N N . ASP A 1 180 ? 17.944 -2.787 -14.146 1.00 97.44 180 ASP A N 1
ATOM 1374 C CA . ASP A 1 180 ? 17.229 -4.010 -13.777 1.00 97.44 180 ASP A CA 1
ATOM 1375 C C . ASP A 1 180 ? 15.773 -3.698 -13.408 1.00 97.44 180 ASP A C 1
ATOM 1377 O O . ASP A 1 180 ? 14.839 -4.306 -13.934 1.00 97.44 180 ASP A O 1
ATOM 1381 N N . LEU A 1 181 ? 15.551 -2.708 -12.542 1.00 98.00 181 LEU A N 1
ATOM 1382 C CA . LEU A 1 181 ? 14.204 -2.358 -12.093 1.00 98.00 181 LEU A CA 1
ATOM 1383 C C . LEU A 1 181 ? 13.363 -1.691 -13.181 1.00 98.00 181 LEU A C 1
ATOM 1385 O O . LEU A 1 181 ? 12.155 -1.917 -13.196 1.00 98.00 181 LEU A O 1
ATOM 1389 N N . SER A 1 182 ? 13.962 -0.930 -14.102 1.00 97.88 182 SER A N 1
ATOM 1390 C CA . SER A 1 182 ? 13.220 -0.342 -15.231 1.00 97.88 182 SER A CA 1
ATOM 1391 C C . SER A 1 182 ? 12.543 -1.392 -16.120 1.00 97.88 182 SER A C 1
ATOM 1393 O O . SER A 1 182 ? 11.468 -1.127 -16.650 1.00 97.88 182 SER A O 1
ATOM 1395 N N . GLU A 1 183 ? 13.121 -2.590 -16.233 1.00 98.12 183 GLU A N 1
ATOM 1396 C CA . GLU A 1 183 ? 12.576 -3.690 -17.041 1.00 98.12 183 GLU A CA 1
ATOM 1397 C C . GLU A 1 183 ? 11.554 -4.541 -16.273 1.00 98.12 183 GLU A C 1
ATOM 1399 O O . GLU A 1 183 ? 10.670 -5.157 -16.868 1.00 98.12 183 GLU A O 1
ATOM 1404 N N . ARG A 1 184 ? 11.659 -4.592 -14.938 1.00 98.06 184 ARG A N 1
ATOM 1405 C CA . ARG A 1 184 ? 10.818 -5.453 -14.089 1.00 98.06 184 ARG A CA 1
ATOM 1406 C C . ARG A 1 184 ? 9.717 -4.714 -13.340 1.00 98.06 184 ARG A C 1
ATOM 1408 O O . ARG A 1 184 ? 8.888 -5.363 -12.711 1.00 98.06 184 ARG A O 1
ATOM 1415 N N . MET A 1 185 ? 9.687 -3.386 -13.360 1.00 98.44 185 MET A N 1
ATOM 1416 C CA . MET A 1 185 ? 8.638 -2.595 -12.715 1.00 98.44 185 MET A CA 1
ATOM 1417 C C . MET A 1 185 ? 7.742 -1.942 -13.759 1.00 98.44 185 MET A C 1
ATOM 1419 O O . MET A 1 185 ? 8.095 -0.947 -14.385 1.00 98.44 185 MET A O 1
ATOM 1423 N N . LEU A 1 186 ? 6.548 -2.505 -13.912 1.00 98.62 186 LEU A N 1
ATOM 1424 C CA . LEU A 1 186 ? 5.531 -2.028 -14.838 1.00 98.62 186 LEU A CA 1
ATOM 1425 C C . LEU A 1 186 ? 4.506 -1.189 -14.078 1.00 98.62 186 LEU A C 1
ATOM 1427 O O . LEU A 1 186 ? 4.131 -1.544 -12.961 1.00 98.62 186 LEU A O 1
ATOM 1431 N N . PHE A 1 187 ? 4.048 -0.097 -14.685 1.00 98.75 187 PHE A N 1
ATOM 1432 C CA . PHE A 1 187 ? 3.089 0.835 -14.089 1.00 98.75 187 PHE A CA 1
ATOM 1433 C C . PHE A 1 187 ? 1.836 0.925 -14.956 1.00 98.75 187 PHE A C 1
ATOM 1435 O O . PHE A 1 187 ? 1.929 1.133 -16.167 1.00 98.75 187 PHE A O 1
ATOM 1442 N N . HIS A 1 188 ? 0.673 0.760 -14.330 1.00 98.50 188 HIS A N 1
ATOM 1443 C CA . HIS A 1 188 ? -0.625 0.671 -14.993 1.00 98.50 188 HIS A CA 1
ATOM 1444 C C . HIS A 1 188 ? -1.529 1.805 -14.512 1.00 98.50 188 HIS A C 1
ATOM 1446 O O . HIS A 1 188 ? -1.953 1.813 -13.355 1.00 98.50 188 HIS A O 1
ATOM 1452 N N . ASP A 1 189 ? -1.830 2.745 -15.415 1.00 98.00 189 ASP A N 1
ATOM 1453 C CA . ASP A 1 189 ? -2.771 3.861 -15.218 1.00 98.00 189 ASP A CA 1
ATOM 1454 C C . ASP A 1 189 ? -4.214 3.339 -15.262 1.00 98.00 189 ASP A C 1
ATOM 1456 O O . ASP A 1 189 ? -4.921 3.495 -16.261 1.00 98.00 189 ASP A O 1
ATOM 1460 N N . THR A 1 190 ? -4.638 2.587 -14.250 1.00 96.75 190 THR A N 1
ATOM 1461 C CA . THR A 1 190 ? -5.897 1.835 -14.304 1.00 96.75 190 THR A CA 1
ATOM 1462 C C . THR A 1 190 ? -6.498 1.669 -12.916 1.00 96.75 190 THR A C 1
ATOM 1464 O O . THR A 1 190 ? -5.814 1.265 -11.976 1.00 96.75 190 THR A O 1
ATOM 1467 N N . ASP A 1 191 ? -7.803 1.935 -12.801 1.00 97.31 191 ASP A N 1
ATOM 1468 C CA . ASP A 1 191 ? -8.570 1.523 -11.628 1.00 97.31 191 ASP A CA 1
ATOM 1469 C C . ASP A 1 191 ? -8.601 -0.006 -11.580 1.00 97.31 191 ASP A C 1
ATOM 1471 O O . ASP A 1 191 ? -9.009 -0.674 -12.531 1.00 97.31 191 ASP A O 1
ATOM 1475 N N . ILE A 1 192 ? -8.183 -0.580 -10.455 1.00 97.81 192 ILE A N 1
ATOM 1476 C CA . ILE A 1 192 ? -8.170 -2.029 -10.276 1.00 97.81 192 ILE A CA 1
ATOM 1477 C C . ILE A 1 192 ? -9.549 -2.661 -10.488 1.00 97.81 192 ILE A C 1
ATOM 1479 O O . ILE A 1 192 ? -9.628 -3.810 -10.920 1.00 97.81 192 ILE A O 1
ATOM 1483 N N . MET A 1 193 ? -10.625 -1.910 -10.235 1.00 98.06 193 MET A N 1
ATOM 1484 C CA . MET A 1 193 ? -12.003 -2.351 -10.450 1.00 98.06 193 MET A CA 1
ATOM 1485 C C . MET A 1 193 ? -12.317 -2.631 -11.931 1.00 98.06 193 MET A C 1
ATOM 1487 O O . MET A 1 193 ? -13.230 -3.405 -12.223 1.00 98.06 193 MET A O 1
ATOM 1491 N N . ASP A 1 194 ? -11.536 -2.076 -12.863 1.00 98.12 194 ASP A N 1
ATOM 1492 C CA . ASP A 1 194 ? -11.654 -2.333 -14.303 1.00 98.12 194 ASP A CA 1
ATOM 1493 C C . ASP A 1 194 ? -10.814 -3.541 -14.763 1.00 98.12 194 ASP A C 1
ATOM 1495 O O . ASP A 1 194 ? -11.043 -4.104 -15.839 1.00 98.12 194 ASP A O 1
ATOM 1499 N N . VAL A 1 195 ? -9.861 -3.999 -13.942 1.00 97.75 195 VAL A N 1
ATOM 1500 C CA . VAL A 1 195 ? -9.030 -5.173 -14.237 1.00 97.75 195 VAL A CA 1
ATOM 1501 C C . VAL A 1 195 ? -9.780 -6.431 -13.818 1.00 97.75 195 VAL A C 1
ATOM 1503 O O . VAL A 1 195 ? -10.015 -6.665 -12.639 1.00 97.75 195 VAL A O 1
ATOM 1506 N N . THR A 1 196 ? -10.163 -7.260 -14.787 1.00 97.00 196 THR A N 1
ATOM 1507 C CA . THR A 1 196 ? -10.933 -8.487 -14.535 1.00 97.00 196 THR A CA 1
ATOM 1508 C C . THR A 1 196 ? -10.051 -9.724 -14.673 1.00 97.00 196 THR A C 1
ATOM 1510 O O . THR A 1 196 ? -9.213 -9.970 -13.814 1.00 97.00 196 THR A O 1
ATOM 1513 N N . THR A 1 197 ? -10.172 -10.493 -15.757 1.00 92.88 197 THR A N 1
ATOM 1514 C CA . THR A 1 197 ? -9.468 -11.774 -15.938 1.00 92.88 197 THR A CA 1
ATOM 1515 C C . THR A 1 197 ? -7.945 -11.663 -15.877 1.00 92.88 197 THR A C 1
ATOM 1517 O O . THR A 1 197 ? -7.306 -12.641 -15.528 1.00 92.88 197 THR A O 1
ATOM 1520 N N . GLY A 1 198 ? -7.352 -10.492 -16.131 1.00 96.06 198 GLY A N 1
ATOM 1521 C CA . GLY A 1 198 ? -5.907 -10.291 -15.943 1.00 96.06 198 GLY A CA 1
ATOM 1522 C C . GLY A 1 198 ? -5.438 -10.501 -14.495 1.00 96.06 198 GLY A C 1
ATOM 1523 O O . GLY A 1 198 ? -4.292 -10.861 -14.265 1.00 96.06 198 GLY A O 1
ATOM 1524 N N . LEU A 1 199 ? -6.325 -10.369 -13.499 1.00 97.75 199 LEU A N 1
ATOM 1525 C CA . LEU A 1 199 ? -5.990 -10.663 -12.100 1.00 97.75 199 LEU A CA 1
ATOM 1526 C C . LEU A 1 199 ? -5.684 -12.146 -11.848 1.00 97.75 199 LEU A C 1
ATOM 1528 O O . LEU A 1 199 ? -5.068 -12.469 -10.831 1.00 97.75 199 LEU A O 1
ATOM 1532 N N . SER A 1 200 ? -6.104 -13.051 -12.740 1.00 97.06 200 SER A N 1
ATOM 1533 C CA . SER A 1 200 ? -5.787 -14.475 -12.614 1.00 97.06 200 SER A CA 1
ATOM 1534 C C . SER A 1 200 ? -4.355 -14.820 -13.013 1.00 97.06 200 SER A C 1
ATOM 1536 O O . SER A 1 200 ? -3.907 -15.924 -12.716 1.00 97.06 200 SER A O 1
ATOM 1538 N N . ASP A 1 201 ? -3.635 -13.888 -13.637 1.00 96.81 201 ASP A N 1
ATOM 1539 C CA . ASP A 1 201 ? -2.256 -14.108 -14.077 1.00 96.81 201 ASP A CA 1
ATOM 1540 C C . ASP A 1 201 ? -1.255 -13.954 -12.916 1.00 96.81 201 ASP A C 1
ATOM 1542 O O . ASP A 1 201 ? -0.123 -14.425 -12.998 1.00 96.81 201 ASP A O 1
ATOM 1546 N N . TYR A 1 202 ? -1.680 -13.349 -11.800 1.00 97.69 202 TYR A N 1
ATOM 1547 C CA . TYR A 1 202 ? -0.828 -13.090 -10.642 1.00 97.69 202 TYR A CA 1
ATOM 1548 C C . TYR A 1 202 ? -0.921 -14.189 -9.582 1.00 97.69 202 TYR A C 1
ATOM 1550 O O . TYR A 1 202 ? -1.990 -14.492 -9.043 1.00 97.69 202 TYR A O 1
ATOM 1558 N N . GLU A 1 203 ? 0.236 -14.729 -9.195 1.00 95.44 203 GLU A N 1
ATOM 1559 C CA . GLU A 1 203 ? 0.339 -15.682 -8.082 1.00 95.44 203 GLU A CA 1
ATOM 1560 C C . GLU A 1 203 ? 0.164 -15.000 -6.718 1.00 95.44 203 GLU A C 1
ATOM 1562 O O . GLU A 1 203 ? -0.326 -15.612 -5.761 1.00 95.44 203 GLU A O 1
ATOM 1567 N N . VAL A 1 204 ? 0.556 -13.725 -6.635 1.00 98.38 204 VAL A N 1
ATOM 1568 C CA . VAL A 1 204 ? 0.408 -12.881 -5.450 1.00 98.38 204 VAL A CA 1
ATOM 1569 C C . VAL A 1 204 ? -0.103 -11.508 -5.861 1.00 98.38 204 VAL A C 1
ATOM 1571 O O . VAL A 1 204 ? 0.421 -10.880 -6.780 1.00 98.38 204 VAL A O 1
ATOM 1574 N N . VAL A 1 205 ? -1.103 -11.028 -5.132 1.00 98.75 205 VAL A N 1
ATOM 1575 C CA . VAL A 1 205 ? -1.637 -9.675 -5.249 1.00 98.75 205 VAL A CA 1
ATOM 1576 C C . VAL A 1 205 ? -1.441 -8.965 -3.916 1.00 98.75 205 VAL A C 1
ATOM 1578 O O . VAL A 1 205 ? -1.900 -9.439 -2.877 1.00 98.75 205 VAL A O 1
ATOM 1581 N N . PHE A 1 206 ? -0.762 -7.825 -3.941 1.00 98.69 206 PHE A N 1
ATOM 1582 C CA . PHE A 1 206 ? -0.640 -6.916 -2.812 1.00 98.69 206 PHE A CA 1
ATOM 1583 C C . PHE A 1 206 ? -1.719 -5.838 -2.882 1.00 98.69 206 PHE A C 1
ATOM 1585 O O . PHE A 1 206 ? -1.891 -5.192 -3.913 1.00 98.69 206 PHE A O 1
ATOM 1592 N N . LEU A 1 207 ? -2.412 -5.606 -1.770 1.00 98.56 207 LEU A N 1
ATOM 1593 C CA . LEU A 1 207 ? -3.392 -4.537 -1.612 1.00 98.56 207 LEU A CA 1
ATOM 1594 C C . LEU A 1 207 ? -2.886 -3.530 -0.574 1.00 98.56 207 LEU A C 1
ATOM 1596 O O . LEU A 1 207 ? -2.867 -3.816 0.630 1.00 98.56 207 LEU A O 1
ATOM 1600 N N . ALA A 1 208 ? -2.481 -2.347 -1.043 1.00 96.94 208 ALA A N 1
ATOM 1601 C CA . ALA A 1 208 ? -1.929 -1.296 -0.196 1.00 96.94 208 ALA A CA 1
ATOM 1602 C C . ALA A 1 208 ? -2.939 -0.792 0.843 1.00 96.94 208 ALA A C 1
ATOM 1604 O O . ALA A 1 208 ? -4.152 -0.961 0.702 1.00 96.94 208 ALA A O 1
ATOM 1605 N N . ALA A 1 209 ? -2.445 -0.145 1.901 1.00 93.56 209 ALA A N 1
ATOM 1606 C CA . ALA A 1 209 ? -3.274 0.309 3.019 1.00 93.56 209 ALA A CA 1
ATOM 1607 C C . ALA A 1 209 ? -4.304 1.371 2.595 1.00 93.56 209 ALA A C 1
ATOM 1609 O O . ALA A 1 209 ? -5.449 1.319 3.043 1.00 93.56 209 ALA A O 1
ATOM 1610 N N . LEU A 1 210 ? -3.905 2.275 1.695 1.00 90.88 210 LEU A N 1
ATOM 1611 C CA . LEU A 1 210 ? -4.678 3.448 1.276 1.00 90.88 210 LEU A CA 1
ATOM 1612 C C . LEU A 1 210 ? -5.724 3.176 0.185 1.00 90.88 210 LEU A C 1
ATOM 1614 O O . LEU A 1 210 ? -6.574 4.025 -0.072 1.00 90.88 210 LEU A O 1
ATOM 1618 N N . VAL A 1 211 ? -5.715 1.995 -0.439 1.00 93.56 211 VAL A N 1
ATOM 1619 C CA . VAL A 1 211 ? -6.777 1.611 -1.382 1.00 93.56 211 VAL A CA 1
ATOM 1620 C C . VAL A 1 211 ? -8.066 1.406 -0.599 1.00 93.56 211 VAL A C 1
ATOM 1622 O O . VAL A 1 211 ? -8.062 0.605 0.330 1.00 93.56 211 VAL A O 1
ATOM 1625 N N . GLY A 1 212 ? -9.147 2.099 -0.964 1.00 90.94 212 GLY A N 1
ATOM 1626 C CA . GLY A 1 212 ? -10.416 2.052 -0.232 1.00 90.94 212 GLY A CA 1
ATOM 1627 C C . GLY A 1 212 ? -10.309 2.693 1.156 1.00 90.94 212 GLY A C 1
ATOM 1628 O O . GLY A 1 212 ? -10.303 1.998 2.167 1.00 90.94 212 GLY A O 1
ATOM 1629 N N . LEU A 1 213 ? -10.250 4.031 1.218 1.00 88.25 213 LEU A N 1
ATOM 1630 C CA . LEU A 1 213 ? -10.072 4.824 2.455 1.00 88.25 213 LEU A CA 1
ATOM 1631 C C . LEU A 1 213 ? -11.237 4.729 3.464 1.00 88.25 213 LEU A C 1
ATOM 1633 O O . LEU A 1 213 ? -11.227 5.386 4.504 1.00 88.25 213 LEU A O 1
ATOM 1637 N N . ASN A 1 214 ? -12.251 3.918 3.179 1.00 89.00 214 ASN A N 1
ATOM 1638 C CA . ASN A 1 214 ? -13.263 3.504 4.138 1.00 89.00 214 ASN A CA 1
ATOM 1639 C C . ASN A 1 214 ? -13.538 2.002 3.985 1.00 89.00 214 ASN A C 1
ATOM 1641 O O . ASN A 1 214 ? -13.191 1.390 2.976 1.00 89.00 214 ASN A O 1
ATOM 1645 N N . LYS A 1 215 ? -14.172 1.413 5.005 1.00 88.75 215 LYS A N 1
ATOM 1646 C CA . LYS A 1 215 ? -14.414 -0.034 5.058 1.00 88.75 215 LYS A CA 1
ATOM 1647 C C . LYS A 1 215 ? -15.224 -0.536 3.860 1.00 88.75 215 LYS A C 1
ATOM 1649 O O . LYS A 1 215 ? -14.880 -1.568 3.304 1.00 88.75 215 LYS A O 1
ATOM 1654 N N . GLU A 1 216 ? -16.259 0.192 3.450 1.00 92.62 216 GLU A N 1
ATOM 1655 C CA . GLU A 1 216 ? -17.127 -0.219 2.344 1.00 92.62 216 GLU A CA 1
ATOM 1656 C C . GLU A 1 216 ? -16.356 -0.286 1.020 1.00 92.62 216 GLU A C 1
ATOM 1658 O O . GLU A 1 216 ? -16.404 -1.300 0.329 1.00 92.62 216 GLU A O 1
ATOM 1663 N N . ASP A 1 217 ? -15.587 0.752 0.695 1.00 94.81 217 ASP A N 1
ATOM 1664 C CA . ASP A 1 217 ? -14.803 0.787 -0.540 1.00 94.81 217 ASP A CA 1
ATOM 1665 C C . ASP A 1 217 ? -13.651 -0.224 -0.512 1.00 94.81 217 ASP A C 1
ATOM 1667 O O . ASP A 1 217 ? -13.363 -0.857 -1.526 1.00 94.81 217 ASP A O 1
ATOM 1671 N N . LYS A 1 218 ? -13.039 -0.458 0.658 1.00 95.56 218 LYS A N 1
ATOM 1672 C CA . LYS A 1 218 ? -12.051 -1.530 0.835 1.00 95.56 218 LYS A CA 1
ATOM 1673 C C . LYS A 1 218 ? -12.658 -2.903 0.551 1.00 95.56 218 LYS A C 1
ATOM 1675 O O . LYS A 1 218 ? -12.066 -3.682 -0.192 1.00 95.56 218 LYS A O 1
ATOM 1680 N N . CYS A 1 219 ? -13.835 -3.183 1.114 1.00 96.00 219 CYS A N 1
ATOM 1681 C CA . CYS A 1 219 ? -14.564 -4.427 0.886 1.00 96.00 219 CYS A CA 1
ATOM 1682 C C . CYS A 1 219 ? -14.929 -4.605 -0.590 1.00 96.00 219 CYS A C 1
ATOM 1684 O O . CYS A 1 219 ? -14.706 -5.683 -1.121 1.00 96.00 219 CYS A O 1
ATOM 1686 N N . LYS A 1 220 ? -15.377 -3.553 -1.291 1.00 97.50 220 LYS A N 1
ATOM 1687 C CA . LYS A 1 220 ? -15.656 -3.628 -2.739 1.00 97.50 220 LYS A CA 1
ATOM 1688 C C . LYS A 1 220 ? -14.433 -4.072 -3.544 1.00 97.50 220 LYS A C 1
ATOM 1690 O O . LYS A 1 220 ? -14.563 -4.913 -4.430 1.00 97.50 220 LYS A O 1
ATOM 1695 N N . VAL A 1 221 ? -13.252 -3.535 -3.225 1.00 98.06 221 VAL A N 1
ATOM 1696 C CA . VAL A 1 221 ? -12.001 -3.948 -3.879 1.00 98.06 221 VAL A CA 1
ATOM 1697 C C . VAL A 1 221 ? -11.665 -5.396 -3.525 1.00 98.06 221 VAL A C 1
ATOM 1699 O O . VAL A 1 221 ? -11.340 -6.178 -4.410 1.00 98.06 221 VAL A O 1
ATOM 1702 N N . ILE A 1 222 ? -11.789 -5.789 -2.256 1.00 98.19 222 ILE A N 1
ATOM 1703 C CA . ILE A 1 222 ? -11.561 -7.175 -1.820 1.00 98.19 222 ILE A CA 1
ATOM 1704 C C . ILE A 1 222 ? -12.495 -8.152 -2.549 1.00 98.19 222 ILE A C 1
ATOM 1706 O O . ILE A 1 222 ? -12.022 -9.165 -3.062 1.00 98.19 222 ILE A O 1
ATOM 1710 N N . ASP A 1 223 ? -13.787 -7.843 -2.646 1.00 97.88 223 ASP A N 1
ATOM 1711 C CA . ASP A 1 223 ? -14.784 -8.664 -3.340 1.00 97.88 223 ASP A CA 1
ATOM 1712 C C . ASP A 1 223 ? -14.460 -8.791 -4.834 1.00 97.88 223 ASP A C 1
ATOM 1714 O O . ASP A 1 223 ? -14.5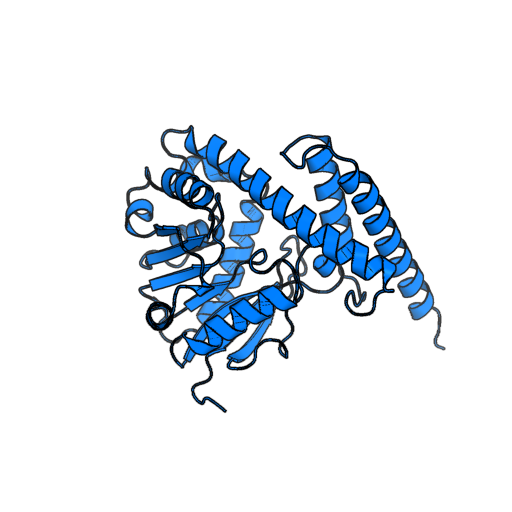86 -9.864 -5.429 1.00 97.88 223 ASP A O 1
ATOM 1718 N N . HIS A 1 224 ? -13.988 -7.705 -5.449 1.00 98.31 224 HIS A N 1
ATOM 1719 C CA . HIS A 1 224 ? -13.523 -7.707 -6.834 1.00 98.31 224 HIS A CA 1
ATOM 1720 C C . HIS A 1 224 ? -12.302 -8.614 -7.028 1.00 98.31 224 HIS A C 1
ATOM 1722 O O . HIS A 1 224 ? -12.286 -9.448 -7.935 1.00 98.31 224 HIS A O 1
ATOM 1728 N N . LEU A 1 225 ? -11.321 -8.544 -6.128 1.00 98.44 225 LEU A N 1
ATOM 1729 C CA . LEU A 1 225 ? -10.169 -9.447 -6.134 1.00 98.44 225 LEU A CA 1
ATOM 1730 C C . LEU A 1 225 ? -10.591 -10.906 -5.906 1.00 98.44 225 LEU A C 1
ATOM 1732 O O . LEU A 1 225 ? -10.130 -11.799 -6.618 1.00 98.44 225 LEU A O 1
ATOM 1736 N N . ALA A 1 226 ? -11.532 -11.161 -4.992 1.00 97.88 226 ALA A N 1
ATOM 1737 C CA . ALA A 1 226 ? -12.119 -12.486 -4.792 1.00 97.88 226 ALA A CA 1
ATOM 1738 C C . ALA A 1 226 ? -12.826 -12.997 -6.057 1.00 97.88 226 ALA A C 1
ATOM 1740 O O . ALA A 1 226 ? -12.912 -14.199 -6.300 1.00 97.88 226 ALA A O 1
ATOM 1741 N N . LYS A 1 227 ? -13.355 -12.117 -6.898 1.00 97.25 227 LYS A N 1
ATOM 1742 C CA . LYS A 1 227 ? -14.025 -12.549 -8.119 1.00 97.25 227 LYS A CA 1
ATOM 1743 C C . LYS A 1 227 ? -13.046 -13.005 -9.202 1.00 97.25 227 LYS A C 1
ATOM 1745 O O . LYS A 1 227 ? -13.363 -13.954 -9.917 1.00 97.25 227 LYS A O 1
ATOM 1750 N N . TYR A 1 228 ? -11.895 -12.344 -9.329 1.00 98.19 228 TYR A N 1
ATOM 1751 C CA . TYR A 1 228 ? -11.052 -12.466 -10.523 1.00 98.19 228 TYR A CA 1
ATOM 1752 C C . TYR A 1 228 ? -9.647 -13.038 -10.300 1.00 98.19 228 TYR A C 1
ATOM 1754 O O . TYR A 1 228 ? -9.029 -13.480 -11.265 1.00 98.19 228 TYR A O 1
ATOM 1762 N N . MET A 1 229 ? -9.142 -13.083 -9.065 1.00 98.12 229 MET A N 1
ATOM 1763 C CA . MET A 1 229 ? -7.873 -13.758 -8.773 1.00 98.12 229 MET A CA 1
ATOM 1764 C C . MET A 1 229 ? -7.966 -15.269 -9.023 1.00 98.12 229 MET A C 1
ATOM 1766 O O . MET A 1 229 ? -9.004 -15.898 -8.789 1.00 98.12 229 MET A O 1
ATOM 1770 N N . ALA A 1 230 ? -6.851 -15.877 -9.433 1.00 96.50 230 ALA A N 1
ATOM 1771 C CA . ALA A 1 230 ? -6.783 -17.316 -9.649 1.00 96.50 230 ALA A CA 1
ATOM 1772 C C . ALA A 1 230 ? -7.029 -18.107 -8.348 1.00 96.50 230 ALA A C 1
ATOM 1774 O O . ALA A 1 230 ? -6.475 -17.781 -7.297 1.00 96.50 230 ALA A O 1
ATOM 1775 N N . PRO A 1 231 ? -7.810 -19.200 -8.385 1.00 96.56 231 PRO A N 1
ATOM 1776 C CA . PRO A 1 231 ? -7.931 -20.118 -7.259 1.00 96.56 231 PRO A CA 1
ATOM 1777 C C . PRO A 1 231 ? -6.574 -20.560 -6.693 1.00 96.56 231 PRO A C 1
ATOM 1779 O O . PRO A 1 231 ? -5.756 -21.153 -7.391 1.00 96.56 231 PRO A O 1
ATOM 1782 N N . GLY A 1 232 ? -6.359 -20.347 -5.395 1.00 96.12 232 GLY A N 1
ATOM 1783 C CA . GLY A 1 232 ? -5.119 -20.712 -4.712 1.00 96.12 232 GLY A CA 1
ATOM 1784 C C . GLY A 1 232 ? -4.012 -19.653 -4.718 1.00 96.12 232 GLY A C 1
ATOM 1785 O O . GLY A 1 232 ? -3.029 -19.882 -4.009 1.00 96.12 232 GLY A O 1
ATOM 1786 N N . SER A 1 233 ? -4.168 -18.529 -5.430 1.00 97.19 233 SER A N 1
ATOM 1787 C CA . SER A 1 233 ? -3.251 -17.382 -5.336 1.00 97.19 233 SER A CA 1
ATOM 1788 C C . SER A 1 233 ? -3.347 -16.691 -3.973 1.00 97.19 233 SER A C 1
ATOM 1790 O O . SER A 1 233 ? -4.285 -16.927 -3.197 1.00 97.19 233 SER A O 1
ATOM 1792 N N . LEU A 1 234 ? -2.350 -15.866 -3.650 1.00 98.31 234 LEU A N 1
ATOM 1793 C CA . LEU A 1 234 ? -2.275 -15.159 -2.374 1.00 98.31 234 LEU A CA 1
ATOM 1794 C C . LEU A 1 234 ? -2.695 -13.698 -2.508 1.00 98.31 234 LEU A C 1
ATOM 1796 O O . LEU A 1 234 ? -2.228 -12.982 -3.388 1.00 98.31 234 LEU A O 1
ATOM 1800 N N . LEU A 1 235 ? -3.519 -13.246 -1.570 1.00 98.69 235 LEU A N 1
ATOM 1801 C CA . LEU A 1 235 ? -3.760 -11.840 -1.288 1.00 98.69 235 LEU A CA 1
ATOM 1802 C C . LEU A 1 235 ? -2.934 -11.444 -0.060 1.00 98.69 235 LEU A C 1
ATOM 1804 O O . LEU A 1 235 ? -3.133 -11.980 1.033 1.00 98.69 235 LEU A O 1
ATOM 1808 N N . MET A 1 236 ? -2.022 -10.497 -0.252 1.00 98.38 236 MET A N 1
ATOM 1809 C CA . MET A 1 236 ? -1.270 -9.816 0.798 1.00 98.38 236 MET A CA 1
ATOM 1810 C C . MET A 1 236 ? -1.894 -8.440 0.997 1.00 98.38 236 MET A C 1
ATOM 1812 O O . MET A 1 236 ? -1.791 -7.585 0.125 1.00 98.38 236 MET A O 1
ATOM 1816 N N . LEU A 1 237 ? -2.561 -8.193 2.118 1.00 96.81 237 LEU A N 1
ATOM 1817 C CA . LEU A 1 237 ? -3.259 -6.924 2.326 1.00 96.81 237 LEU A CA 1
ATOM 1818 C C . LEU A 1 237 ? -2.790 -6.219 3.593 1.00 96.81 237 LEU A C 1
ATOM 1820 O O . LEU A 1 237 ? -2.589 -6.836 4.643 1.00 96.81 237 LEU A O 1
ATOM 1824 N N . ARG A 1 238 ? -2.648 -4.899 3.490 1.00 96.69 238 ARG A N 1
ATOM 1825 C CA . ARG A 1 238 ? -2.355 -4.043 4.637 1.00 96.69 238 ARG A CA 1
ATOM 1826 C C . ARG A 1 238 ? -3.643 -3.620 5.335 1.00 96.69 238 ARG A C 1
ATOM 1828 O O . ARG A 1 238 ? -4.609 -3.206 4.698 1.00 96.69 238 ARG A O 1
ATOM 1835 N N . SER A 1 239 ? -3.617 -3.712 6.657 1.00 95.25 239 SER A N 1
ATOM 1836 C CA . SER A 1 239 ? -4.693 -3.377 7.590 1.00 95.25 239 SER A CA 1
ATOM 1837 C C . SER A 1 239 ? -4.111 -2.584 8.774 1.00 95.25 239 SER A C 1
ATOM 1839 O O . SER A 1 239 ? -2.937 -2.195 8.776 1.00 95.25 239 SER A O 1
ATOM 1841 N N . ALA A 1 240 ? -4.912 -2.360 9.808 1.00 94.06 240 ALA A N 1
ATOM 1842 C CA . ALA A 1 240 ? -4.502 -1.754 11.067 1.00 94.06 240 ALA A CA 1
ATOM 1843 C C . ALA A 1 240 ? -5.088 -2.510 12.266 1.00 94.06 240 ALA A C 1
ATOM 1845 O O . ALA A 1 240 ? -6.022 -3.296 12.130 1.00 94.06 240 ALA A O 1
ATOM 1846 N N . HIS A 1 241 ? -4.529 -2.261 13.450 1.00 93.69 241 HIS A N 1
ATOM 1847 C CA . HIS A 1 241 ? -4.962 -2.880 14.700 1.00 93.69 241 HIS A CA 1
ATOM 1848 C C . HIS A 1 241 ? -4.833 -1.907 15.877 1.00 93.69 241 HIS A C 1
ATOM 1850 O O . HIS A 1 241 ? -3.900 -1.097 15.923 1.00 93.69 241 HIS A O 1
ATOM 1856 N N . GLY A 1 242 ? -5.776 -1.983 16.821 1.00 93.81 242 GLY A N 1
ATOM 1857 C CA . GLY A 1 242 ? -5.860 -1.084 17.974 1.00 93.81 242 GLY A CA 1
ATOM 1858 C C . GLY A 1 242 ? -5.913 0.390 17.559 1.00 93.81 242 GLY A C 1
ATOM 1859 O O . GLY A 1 242 ? -6.574 0.757 16.585 1.00 93.81 242 GLY A O 1
ATOM 1860 N N . ALA A 1 243 ? -5.151 1.236 18.257 1.00 95.31 243 ALA A N 1
ATOM 1861 C CA . ALA A 1 243 ? -5.086 2.676 18.001 1.00 95.31 243 ALA A CA 1
ATOM 1862 C C . ALA A 1 243 ? -4.605 3.038 16.582 1.00 95.31 243 ALA A C 1
ATOM 1864 O O . ALA A 1 243 ? -5.006 4.064 16.036 1.00 95.31 243 ALA A O 1
ATOM 1865 N N . ARG A 1 244 ? -3.822 2.176 15.916 1.00 95.19 244 ARG A N 1
ATOM 1866 C CA . ARG A 1 244 ? -3.406 2.401 14.517 1.00 95.19 244 ARG A CA 1
ATOM 1867 C C . ARG A 1 244 ? -4.598 2.438 13.551 1.00 95.19 244 ARG A C 1
ATOM 1869 O O . ARG A 1 244 ? -4.477 2.960 12.448 1.00 95.19 244 ARG A O 1
ATOM 1876 N N . GLY A 1 245 ? -5.769 1.953 13.968 1.00 94.94 245 GLY A N 1
ATOM 1877 C CA . GLY A 1 245 ? -7.013 2.085 13.217 1.00 94.94 245 GLY A CA 1
ATOM 1878 C C . GLY A 1 245 ? -7.553 3.516 13.101 1.00 94.94 245 GLY A C 1
ATOM 1879 O O . GLY A 1 245 ? -8.544 3.709 12.400 1.00 94.94 245 GLY A O 1
ATOM 1880 N N . PHE A 1 246 ? -6.941 4.512 13.755 1.00 96.25 246 PHE A N 1
ATOM 1881 C CA . PHE A 1 246 ? -7.171 5.934 13.461 1.00 96.25 246 PHE A CA 1
ATOM 1882 C C . PHE A 1 246 ? -6.436 6.422 12.202 1.00 96.25 246 PHE A C 1
ATOM 1884 O O . PHE A 1 246 ? -6.843 7.432 11.635 1.00 96.25 246 PHE A O 1
ATOM 1891 N N . LEU A 1 247 ? -5.387 5.709 11.771 1.00 95.31 247 LEU A N 1
ATOM 1892 C CA . LEU A 1 247 ? -4.563 6.047 10.605 1.00 95.31 247 LEU A CA 1
ATOM 1893 C C . LEU A 1 247 ? -5.093 5.384 9.328 1.00 95.31 247 LEU A C 1
ATOM 1895 O O . LEU A 1 247 ? -5.169 6.019 8.282 1.00 95.31 247 LEU A O 1
ATOM 1899 N N . TYR A 1 248 ? -5.504 4.115 9.429 1.00 94.56 248 TYR A N 1
ATOM 1900 C CA . TYR A 1 248 ? -5.931 3.310 8.282 1.00 94.56 248 TYR A CA 1
ATOM 1901 C C . TYR A 1 248 ? -7.248 2.562 8.541 1.00 94.56 248 TYR A C 1
ATOM 1903 O O . TYR A 1 248 ? -7.605 2.295 9.698 1.00 94.56 248 TYR A O 1
ATOM 1911 N N . PRO A 1 249 ? -7.971 2.165 7.475 1.00 93.12 249 PRO A N 1
ATOM 1912 C CA . PRO A 1 249 ? -9.078 1.224 7.587 1.00 93.12 249 PRO A CA 1
ATOM 1913 C C . PRO A 1 249 ? -8.625 -0.098 8.220 1.00 93.12 249 PRO A C 1
ATOM 1915 O O . PRO A 1 249 ? -7.523 -0.586 7.967 1.00 93.12 249 PRO A O 1
ATOM 1918 N N . ILE A 1 250 ? -9.503 -0.690 9.030 1.00 93.88 250 ILE A N 1
ATOM 1919 C CA . ILE A 1 250 ? -9.304 -2.029 9.586 1.00 93.88 250 ILE A CA 1
ATOM 1920 C C . ILE A 1 250 ? -10.054 -3.013 8.695 1.00 93.88 250 ILE A C 1
ATOM 1922 O O . ILE A 1 250 ? -11.247 -2.835 8.449 1.00 93.88 250 ILE A O 1
ATOM 1926 N N . VAL A 1 251 ? -9.333 -4.033 8.247 1.00 94.94 251 VAL A N 1
ATOM 1927 C CA . VAL A 1 251 ? -9.866 -5.244 7.621 1.00 94.94 251 VAL A CA 1
ATOM 1928 C C . VAL A 1 251 ? -9.754 -6.376 8.632 1.00 94.94 251 VAL A C 1
ATOM 1930 O O . VAL A 1 251 ? -8.661 -6.641 9.143 1.00 94.94 251 VAL A O 1
ATOM 1933 N N . GLU A 1 252 ? -10.876 -7.028 8.912 1.00 94.06 252 GLU A N 1
ATOM 1934 C CA . GLU A 1 252 ? -10.966 -8.218 9.756 1.00 94.06 252 GLU A CA 1
ATOM 1935 C C . GLU A 1 252 ? -11.091 -9.485 8.894 1.00 94.06 252 GLU A C 1
ATOM 1937 O O . GLU A 1 252 ? -11.504 -9.405 7.737 1.00 94.06 252 GLU A O 1
ATOM 1942 N N . PRO A 1 253 ? -10.797 -10.686 9.428 1.00 95.06 253 PRO A N 1
ATOM 1943 C CA . PRO A 1 253 ? -10.978 -11.933 8.682 1.00 95.06 253 PRO A CA 1
ATOM 1944 C C . PRO A 1 253 ? -12.385 -12.136 8.100 1.00 95.06 253 PRO A C 1
ATOM 1946 O O . PRO A 1 253 ? -12.527 -12.733 7.038 1.00 95.06 253 PRO A O 1
ATOM 1949 N N . SER A 1 254 ? -13.424 -11.624 8.767 1.00 94.56 254 SER A N 1
ATOM 1950 C CA . SER A 1 254 ? -14.808 -11.677 8.277 1.00 94.56 254 SER A CA 1
ATOM 1951 C C . SER A 1 254 ? -15.068 -10.786 7.061 1.00 94.56 254 SER A C 1
ATOM 1953 O O . SER A 1 254 ? -16.062 -10.990 6.373 1.00 94.56 254 SER A O 1
ATOM 1955 N N . ASP A 1 255 ? -14.189 -9.820 6.789 1.00 95.44 255 ASP A N 1
ATOM 1956 C CA . ASP A 1 255 ? -14.286 -8.898 5.655 1.00 95.44 255 ASP A CA 1
ATOM 1957 C C . ASP A 1 255 ? -13.630 -9.466 4.381 1.00 95.44 255 ASP A C 1
ATOM 1959 O O . ASP A 1 255 ? -13.483 -8.746 3.396 1.00 95.44 255 ASP A O 1
ATOM 1963 N N . LEU A 1 256 ? -13.206 -10.738 4.397 1.00 96.81 256 LEU A N 1
ATOM 1964 C CA . LEU A 1 256 ? -12.501 -11.413 3.299 1.00 96.81 256 LEU A CA 1
ATOM 1965 C C . LEU A 1 256 ? -13.305 -12.597 2.721 1.00 96.81 256 LEU A C 1
ATOM 1967 O O . LEU A 1 256 ? -12.773 -13.710 2.622 1.00 96.81 256 LEU A O 1
ATOM 1971 N N . PRO A 1 257 ? -14.586 -12.414 2.339 1.00 95.12 257 PRO A N 1
ATOM 1972 C CA . PRO A 1 257 ? -15.344 -13.485 1.709 1.00 95.12 257 PRO A CA 1
ATOM 1973 C C . PRO A 1 257 ? -14.653 -13.941 0.414 1.00 95.12 257 PRO A C 1
ATOM 1975 O O . PRO A 1 257 ? -14.098 -13.153 -0.347 1.00 95.12 257 PRO A O 1
ATOM 1978 N N . GLY A 1 258 ? -14.650 -15.252 0.169 1.00 95.88 258 GLY A N 1
ATOM 1979 C CA . GLY A 1 258 ? -13.965 -15.844 -0.986 1.00 95.88 258 GLY A CA 1
ATOM 1980 C C . GLY A 1 258 ? -12.454 -16.048 -0.815 1.00 95.88 258 GLY A C 1
ATOM 1981 O O . GLY A 1 258 ? -11.818 -16.568 -1.747 1.00 95.88 258 GLY A O 1
ATOM 1982 N N . PHE A 1 259 ? -11.904 -15.713 0.357 1.00 98.00 259 PHE A N 1
ATOM 1983 C CA . PHE A 1 259 ? -10.541 -16.034 0.766 1.00 98.00 259 PHE A CA 1
ATOM 1984 C C . PHE A 1 259 ? -10.503 -16.872 2.053 1.00 98.00 259 PHE A C 1
ATOM 1986 O O . PHE A 1 259 ? -11.332 -16.744 2.949 1.00 98.00 259 PHE A O 1
ATOM 1993 N N . GLU A 1 260 ? -9.491 -17.727 2.158 1.00 97.50 260 GLU A N 1
ATOM 1994 C CA . GL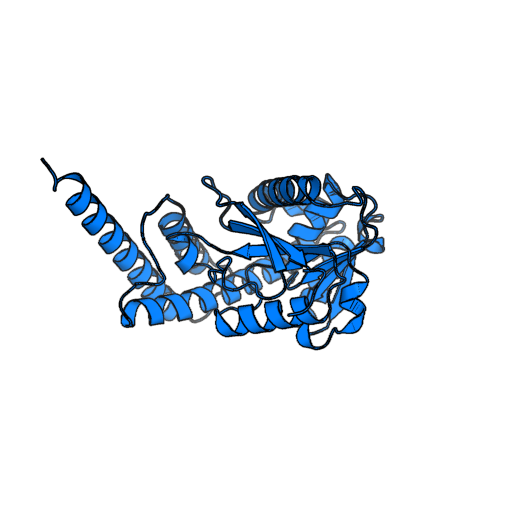U A 1 260 ? -9.089 -18.408 3.387 1.00 97.50 260 GLU A CA 1
ATOM 1995 C C . GLU A 1 260 ? -7.970 -17.598 4.051 1.00 97.50 260 GLU A C 1
ATOM 1997 O O . GLU A 1 260 ? -6.870 -17.498 3.505 1.00 97.50 260 GLU A O 1
ATOM 2002 N N . VAL A 1 261 ? -8.226 -17.010 5.220 1.00 98.00 261 VAL A N 1
ATOM 2003 C CA . VAL A 1 261 ? -7.197 -16.268 5.964 1.00 98.00 261 VAL A CA 1
ATOM 2004 C C . VAL A 1 261 ? -6.181 -17.244 6.551 1.00 98.00 261 VAL A C 1
ATOM 2006 O O . VAL A 1 261 ? -6.529 -18.074 7.387 1.00 98.00 261 VAL A O 1
ATOM 2009 N N . LEU A 1 262 ? -4.921 -17.128 6.127 1.00 97.81 262 LEU A N 1
ATOM 2010 C CA . LEU A 1 262 ? -3.835 -18.012 6.556 1.00 97.81 262 LEU A CA 1
ATOM 2011 C C . LEU A 1 262 ? -3.135 -17.479 7.810 1.00 97.81 262 LEU A C 1
ATOM 2013 O O . LEU A 1 262 ? -2.829 -18.241 8.723 1.00 97.81 262 LEU A O 1
ATOM 2017 N N . ALA A 1 263 ? -2.885 -16.167 7.862 1.00 97.31 263 ALA A N 1
ATOM 2018 C CA . ALA A 1 263 ? -2.319 -15.508 9.033 1.00 97.31 263 ALA A CA 1
ATOM 2019 C C . ALA A 1 263 ? -2.645 -14.011 9.069 1.00 97.31 263 ALA A C 1
ATOM 2021 O O . ALA A 1 263 ? -2.835 -13.363 8.038 1.00 97.31 263 ALA A O 1
ATOM 2022 N N . VAL A 1 264 ? -2.643 -13.469 10.287 1.00 96.94 264 VAL A N 1
ATOM 2023 C CA . VAL A 1 264 ? -2.741 -12.039 10.583 1.00 96.94 264 VAL A CA 1
ATOM 2024 C C . VAL A 1 264 ? -1.536 -11.658 11.431 1.00 96.94 264 VAL A C 1
ATOM 2026 O O . VAL A 1 264 ? -1.253 -12.311 12.435 1.00 96.94 264 VAL A O 1
ATOM 2029 N N . PHE A 1 265 ? -0.826 -10.611 11.031 1.00 95.00 265 PHE A N 1
ATOM 2030 C CA . PHE A 1 265 ? 0.327 -10.098 11.753 1.00 95.00 265 PHE A CA 1
ATOM 2031 C C . PHE A 1 265 ? 0.103 -8.646 12.167 1.00 95.00 265 PHE A C 1
ATOM 2033 O O . PHE A 1 265 ? -0.174 -7.784 11.330 1.00 95.00 265 PHE A O 1
ATOM 2040 N N . HIS A 1 266 ? 0.275 -8.379 13.460 1.00 93.25 266 HIS A N 1
ATOM 2041 C CA . HIS A 1 266 ? 0.195 -7.045 14.043 1.00 93.25 266 HIS A CA 1
ATOM 2042 C C . HIS A 1 266 ? 1.592 -6.623 14.514 1.00 93.25 266 HIS A C 1
ATOM 2044 O O . HIS A 1 266 ? 2.104 -7.216 15.467 1.00 93.25 266 HIS A O 1
ATOM 2050 N N . PRO A 1 267 ? 2.239 -5.644 13.857 1.00 85.25 267 PRO A N 1
ATOM 2051 C CA . PRO A 1 267 ? 3.539 -5.162 14.299 1.00 85.25 267 PRO A CA 1
ATOM 2052 C C . PRO A 1 267 ? 3.440 -4.502 15.678 1.00 85.25 267 PRO A C 1
ATOM 2054 O O . PRO A 1 267 ? 2.466 -3.817 15.997 1.00 85.25 267 PRO A O 1
ATOM 2057 N N . MET A 1 268 ? 4.478 -4.711 16.486 1.00 81.00 268 MET A N 1
ATOM 2058 C CA . MET A 1 268 ? 4.606 -4.156 17.841 1.00 81.00 268 MET A CA 1
ATOM 2059 C C . MET A 1 268 ? 5.714 -3.096 17.936 1.00 81.00 268 MET A C 1
ATOM 2061 O O . MET A 1 268 ? 5.957 -2.560 19.015 1.00 81.00 268 MET A O 1
ATOM 2065 N N . ASP A 1 269 ? 6.391 -2.812 16.824 1.00 83.19 269 ASP A N 1
ATOM 2066 C CA . ASP A 1 269 ? 7.479 -1.848 16.693 1.00 83.19 269 ASP A CA 1
ATOM 2067 C C . ASP A 1 269 ? 7.019 -0.589 15.923 1.00 83.19 269 ASP A C 1
ATOM 2069 O O . ASP A 1 269 ? 5.853 -0.184 15.999 1.00 83.19 269 ASP A O 1
ATOM 2073 N N . ASP A 1 270 ? 7.954 0.061 15.226 1.00 81.25 270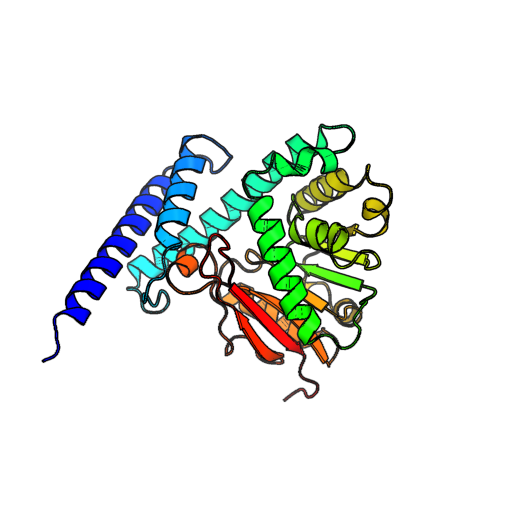 ASP A N 1
ATOM 2074 C CA . ASP A 1 270 ? 7.744 1.257 14.408 1.00 81.25 270 ASP A CA 1
ATOM 2075 C C . ASP A 1 270 ? 7.058 0.978 13.059 1.00 81.25 270 ASP A C 1
ATOM 2077 O O . ASP A 1 270 ? 6.719 1.918 12.336 1.00 81.25 270 ASP A O 1
ATOM 2081 N N . VAL A 1 271 ? 6.797 -0.290 12.718 1.00 87.12 271 VAL A N 1
ATOM 2082 C CA . VAL A 1 271 ? 5.949 -0.641 11.577 1.00 87.12 271 VAL A CA 1
ATOM 2083 C C . VAL A 1 271 ? 4.479 -0.414 11.948 1.00 87.12 271 VAL A C 1
ATOM 2085 O O . VAL A 1 271 ? 3.987 -0.851 12.990 1.00 87.12 271 VAL A O 1
ATOM 2088 N N . ILE A 1 272 ? 3.751 0.299 11.085 1.00 89.75 272 ILE A N 1
ATOM 2089 C CA . ILE A 1 272 ? 2.363 0.693 11.360 1.00 89.75 272 ILE A CA 1
ATOM 2090 C C . ILE A 1 272 ? 1.363 -0.322 10.799 1.00 89.75 272 ILE A C 1
ATOM 2092 O O . ILE A 1 272 ? 0.418 -0.715 11.482 1.00 89.75 272 ILE A O 1
ATOM 2096 N N . ASN A 1 273 ? 1.540 -0.767 9.557 1.00 93.12 273 ASN A N 1
ATOM 2097 C CA . ASN A 1 273 ? 0.536 -1.607 8.917 1.00 93.12 273 ASN A CA 1
ATOM 2098 C C . ASN A 1 273 ? 0.542 -3.028 9.486 1.00 93.12 273 ASN A C 1
ATOM 2100 O O . ASN A 1 273 ? 1.565 -3.707 9.510 1.00 93.12 273 ASN A O 1
ATOM 2104 N N . SER A 1 274 ? -0.638 -3.495 9.891 1.00 94.69 274 SER A N 1
ATOM 2105 C CA . SER A 1 274 ? -0.873 -4.929 10.041 1.00 94.69 274 SER A CA 1
ATOM 2106 C C . SER A 1 274 ? -0.908 -5.579 8.663 1.00 94.69 274 SER A C 1
ATOM 2108 O O . SER A 1 274 ? -1.317 -4.942 7.693 1.00 94.69 274 SER A O 1
ATOM 2110 N N . VAL A 1 275 ? -0.517 -6.845 8.578 1.00 97.19 275 VAL A N 1
ATOM 2111 C CA . VAL A 1 275 ? -0.508 -7.606 7.325 1.00 97.19 275 VAL A CA 1
ATOM 2112 C C . VAL A 1 275 ? -1.413 -8.815 7.490 1.00 97.19 275 VAL A C 1
ATOM 2114 O O . VAL A 1 275 ? -1.271 -9.570 8.451 1.00 97.19 275 VAL A O 1
ATOM 2117 N N . ILE A 1 276 ? -2.338 -9.003 6.555 1.00 98.12 276 ILE A N 1
ATOM 2118 C CA . ILE A 1 276 ? -3.128 -10.228 6.444 1.00 98.12 276 ILE A CA 1
ATOM 2119 C C . ILE A 1 276 ? -2.691 -10.941 5.169 1.00 98.12 276 ILE A C 1
ATOM 2121 O O . ILE A 1 276 ? -2.616 -10.331 4.103 1.00 98.12 276 ILE A O 1
ATOM 2125 N N . VAL A 1 277 ? -2.399 -12.234 5.293 1.00 98.44 277 VAL A N 1
ATOM 2126 C CA . VAL A 1 277 ? -2.179 -13.126 4.155 1.00 98.44 277 VAL A CA 1
ATOM 2127 C C . VAL A 1 277 ? -3.364 -14.071 4.050 1.00 98.44 277 VAL A C 1
ATOM 2129 O O . VAL A 1 277 ? -3.717 -14.768 5.005 1.00 98.44 277 VAL A O 1
ATOM 2132 N N . ALA A 1 278 ? -3.996 -14.082 2.884 1.00 98.38 278 ALA A N 1
ATOM 2133 C CA . ALA A 1 278 ? -5.157 -14.909 2.614 1.00 98.38 278 ALA A CA 1
ATOM 2134 C C . ALA A 1 278 ? -5.008 -15.615 1.266 1.00 98.38 278 ALA A C 1
ATOM 2136 O O . ALA A 1 278 ? -4.403 -15.091 0.335 1.00 98.38 278 ALA A O 1
ATOM 2137 N N . ARG A 1 279 ? -5.545 -16.826 1.155 1.00 98.06 279 ARG A N 1
ATOM 2138 C CA . ARG A 1 279 ? -5.516 -17.626 -0.067 1.00 98.06 279 ARG A CA 1
ATOM 2139 C C . ARG A 1 279 ? -6.854 -17.545 -0.761 1.00 98.06 279 ARG A C 1
ATOM 2141 O O . ARG A 1 279 ? -7.887 -17.757 -0.130 1.00 98.06 279 ARG A O 1
ATOM 2148 N N . LYS A 1 280 ? -6.858 -17.318 -2.070 1.00 97.62 280 LYS A N 1
ATOM 2149 C CA . LYS A 1 280 ? -8.095 -17.354 -2.840 1.00 97.62 280 LYS A CA 1
ATOM 2150 C C . LYS A 1 280 ? -8.726 -18.745 -2.756 1.00 97.62 280 LYS A C 1
ATOM 2152 O O . LYS A 1 280 ? -8.111 -19.734 -3.163 1.00 97.62 280 LYS A O 1
ATOM 2157 N N . SER A 1 281 ? -9.962 -18.831 -2.252 1.00 93.88 281 SER A N 1
ATOM 2158 C CA . SER A 1 281 ? -10.665 -20.110 -2.096 1.00 93.88 281 SER A CA 1
ATOM 2159 C C . SER A 1 281 ? -10.849 -20.802 -3.447 1.00 93.88 281 SER A C 1
ATOM 2161 O O . SER A 1 281 ? -11.208 -20.155 -4.436 1.00 93.88 281 SER A O 1
ATOM 2163 N N . LYS A 1 282 ? -10.631 -22.124 -3.472 1.00 81.75 282 LYS A N 1
ATOM 2164 C CA . LYS A 1 282 ? -10.772 -22.966 -4.674 1.00 81.75 282 LYS A CA 1
ATOM 2165 C C . LYS A 1 282 ? -12.218 -23.271 -5.060 1.00 81.75 282 LYS A C 1
ATOM 2167 O O . LYS A 1 282 ? -12.472 -23.672 -6.189 1.00 81.75 282 LYS A O 1
ATOM 2172 N N . TYR A 1 283 ? -13.142 -23.066 -4.130 1.00 66.06 283 TYR A N 1
ATOM 2173 C CA . TYR A 1 283 ? -14.564 -23.318 -4.305 1.00 66.06 283 TYR A CA 1
ATOM 2174 C C . TYR A 1 283 ? -15.305 -21.994 -4.101 1.00 66.06 283 TYR A C 1
ATOM 2176 O O . TYR A 1 283 ? -15.096 -21.328 -3.086 1.00 66.06 283 TYR A O 1
ATOM 2184 N N . GLN A 1 284 ? -16.106 -21.585 -5.086 1.00 55.62 284 GLN A N 1
ATOM 2185 C CA . GLN A 1 284 ? -17.110 -20.538 -4.900 1.00 55.62 284 GLN A CA 1
ATOM 2186 C C . GLN A 1 284 ? -18.302 -21.198 -4.197 1.00 55.62 284 GLN A C 1
ATOM 2188 O O . GLN A 1 284 ? -18.811 -22.200 -4.701 1.00 55.62 284 GLN A O 1
ATOM 2193 N N . TYR A 1 285 ? -18.683 -20.693 -3.024 1.00 49.12 285 TYR A N 1
ATOM 2194 C CA . TYR A 1 285 ? -19.990 -20.987 -2.434 1.00 49.12 285 TYR A CA 1
ATOM 2195 C C . TYR A 1 285 ? -21.001 -19.971 -2.950 1.00 49.12 285 TYR A C 1
ATOM 2197 O O . TYR A 1 285 ? -20.621 -18.779 -3.018 1.00 49.12 285 TYR A O 1
#

Organism: NCBI:txid357466

Foldseek 3Di:
DDDPVVVVLVVLVVVLLVQLVVLLVQLVPDPDLADDPVNCVSVVSLLVSLQADHPDDQVPDDPVSVVSLLVLLVSLLRNVLNLLLVLLVVLLVDLQSVVVLPVRPCLVLLLVVLVVLLVVCCVQFPDLAWAEEEEEACFLNNSSCVNCCVPPRVRHAYEYEDCDPSSQVSNLSNCCSPPRNNVRYHYDNDDVLPDAQVQQSHLEYEAEQSQQSELVRVLVSLVRSLRHHHAFGKYKYWAADHSLSSNTHHDDPVSRPQWAWPDWAHDNDSRGTIITITTRHPDDD

InterPro domains:
  IPR004298 Nicotianamine synthase [PF03059] (12-282)
  IPR004298 Nicotianamine synthase [PS51142] (8-285)
  IPR004298 Nicotianamine synthase [PTHR32266] (12-282)
  IPR029063 S-adenosyl-L-methionine-dependent methyltransferase superfamily [G3DSA:3.40.50.150] (14-282)

Radius of gyration: 19.22 Å; chains: 1; bounding box: 42×48×61 Å

Secondary structure (DSSP, 8-state):
--SHHHHHHHHHHHHHHHHHHHHHHHHHT-S--SS-HHHHHHHHHHHHHHSS-----TTSS-HHHHHHHHHHHHHHHHHHHHHHHHHHHHHTTSSSGGGGGGGSTTHHHHHHHHHHHHHHHHTT-SSSS-SEEEEES--SS-HHHHHHHHHT-TT-EEEEEES-HHHHHHHHHHHTT-TTHHHHEEEEES-GGG--GGGGG-SEEEE-TTSSSSHHHHHHHHHHHHHHSPTTPEEEEEE--GGGGGTS----GGG-TTEEEEEEE---SS---EEEEEEEPSS--

pLDDT: mean 93.9, std 9.79, range [39.34, 98.81]

Sequence (285 aa):
MGSLGSLVSCDQEEVLIQNVCEIYDNLSTLQSLKPSKDVDALFTRLVLTCMPPSPIDVTKLPGRVQGIRSKLIRLCGEAEGLLESHFSALLGSYSIPLDHISIFPYYTNYIKLGRLEYTIMSNYITNPNPSDIAFIGSGPLPLTSIVLASNHLKTTTFHNYDIDRSANALASNLVAADPDLSERMLFHDTDIMDVTTGLSDYEVVFLAALVGLNKEDKCKVIDHLAKYMAPGSLLMLRSAHGARGFLYPIVEPSDLPGFEVLAVFHPMDDVINSVIVARKSKYQY